Protein AF-A0A1I5NH49-F1 (afdb_monomer)

Radius of gyration: 16.95 Å; Cα contacts (8 Å, |Δi|>4): 303; chains: 1; bounding box: 41×35×53 Å

Structure (mmCIF, N/CA/C/O backbone):
data_AF-A0A1I5NH49-F1
#
_entry.id   AF-A0A1I5NH49-F1
#
loop_
_atom_site.group_PDB
_atom_site.id
_atom_site.type_symbol
_atom_site.label_atom_id
_atom_site.label_alt_id
_atom_site.label_comp_id
_atom_site.label_asym_id
_atom_site.label_entity_id
_atom_site.label_seq_id
_atom_site.pdbx_PDB_ins_code
_atom_site.Cartn_x
_atom_site.Cartn_y
_atom_site.Cartn_z
_atom_site.occupancy
_atom_site.B_iso_or_equiv
_atom_site.auth_seq_id
_atom_site.auth_comp_id
_atom_site.auth_asym_id
_atom_site.auth_atom_id
_atom_site.pdbx_PDB_model_num
ATOM 1 N N . MET A 1 1 ? -7.678 17.300 28.031 1.00 60.56 1 MET A N 1
ATOM 2 C CA . MET A 1 1 ? -6.818 16.154 28.402 1.00 60.56 1 MET A CA 1
ATOM 3 C C . MET A 1 1 ? -7.608 14.856 28.516 1.00 60.56 1 MET A C 1
ATOM 5 O O . MET A 1 1 ? -7.322 13.985 27.720 1.00 60.56 1 MET A O 1
ATOM 9 N N . PHE A 1 2 ? -8.635 14.732 29.371 1.00 59.28 2 PHE A N 1
ATOM 10 C CA . PHE A 1 2 ? -9.395 13.470 29.517 1.00 59.28 2 PHE A CA 1
ATOM 11 C C . PHE A 1 2 ? -10.069 12.943 28.234 1.00 59.28 2 PHE A C 1
ATOM 13 O O . PHE A 1 2 ? -9.922 11.768 27.935 1.00 59.28 2 PHE A O 1
ATOM 20 N N . ARG A 1 3 ? -10.727 13.799 27.431 1.00 62.12 3 ARG A N 1
ATOM 21 C CA . ARG A 1 3 ? -11.316 13.376 26.139 1.00 62.12 3 ARG A CA 1
ATOM 22 C C . ARG A 1 3 ? -10.277 12.899 25.119 1.00 62.12 3 ARG A C 1
ATOM 24 O O . ARG A 1 3 ? -10.510 11.937 24.414 1.00 62.12 3 ARG A O 1
ATOM 31 N N . ALA A 1 4 ? -9.119 13.556 25.060 1.00 62.38 4 ALA A N 1
ATOM 32 C CA . ALA A 1 4 ? -8.063 13.177 24.121 1.00 62.38 4 ALA A CA 1
ATOM 33 C C . ALA A 1 4 ? -7.441 11.818 24.480 1.00 62.38 4 ALA A C 1
ATOM 35 O O . ALA A 1 4 ? -7.071 11.061 23.590 1.00 62.38 4 ALA A O 1
ATOM 36 N N . GLN A 1 5 ? -7.352 11.506 25.778 1.00 64.75 5 GLN A N 1
ATOM 37 C CA . GLN A 1 5 ? -6.881 10.206 26.241 1.00 64.75 5 GLN A CA 1
ATOM 38 C C . GLN A 1 5 ? -7.894 9.097 25.922 1.00 64.75 5 GLN A C 1
ATOM 40 O O . GLN A 1 5 ? -7.492 8.079 25.372 1.00 64.75 5 GLN A O 1
ATOM 45 N N . SER A 1 6 ? -9.194 9.329 26.149 1.00 76.88 6 SER A N 1
ATOM 46 C CA . SER A 1 6 ? -10.228 8.350 25.787 1.00 76.88 6 SER A CA 1
ATOM 47 C C . SER A 1 6 ? -10.321 8.121 24.276 1.00 76.88 6 SER A C 1
ATOM 49 O O . SER A 1 6 ? -10.447 6.983 23.851 1.00 76.88 6 SER A O 1
ATOM 51 N N . THR A 1 7 ? -10.198 9.167 23.447 1.00 82.81 7 THR A N 1
ATOM 52 C CA . THR A 1 7 ? -10.179 9.013 21.980 1.00 82.81 7 THR A CA 1
ATOM 53 C C . THR A 1 7 ? -8.984 8.183 21.516 1.00 82.81 7 THR A C 1
ATOM 55 O O . THR A 1 7 ? -9.128 7.327 20.652 1.00 82.81 7 THR A O 1
ATOM 58 N N . PHE A 1 8 ? -7.795 8.418 22.079 1.00 84.62 8 PHE A N 1
ATOM 59 C CA . PHE A 1 8 ? -6.604 7.653 21.714 1.00 84.62 8 PHE A CA 1
ATOM 60 C C . PHE A 1 8 ? -6.716 6.178 22.117 1.00 84.62 8 PHE A C 1
ATOM 62 O O . PHE A 1 8 ? -6.373 5.308 21.324 1.00 84.62 8 PHE A O 1
ATOM 69 N N . GLU A 1 9 ? -7.210 5.904 23.326 1.00 88.56 9 GLU A N 1
ATOM 70 C CA . GLU A 1 9 ? -7.451 4.540 23.810 1.00 88.56 9 GLU A CA 1
ATOM 71 C C . GLU A 1 9 ? -8.482 3.814 22.932 1.00 88.56 9 GLU A C 1
ATOM 73 O O . GLU A 1 9 ? -8.263 2.665 22.558 1.00 88.56 9 GLU A O 1
ATOM 78 N N . GLU A 1 10 ? -9.549 4.504 22.521 1.00 92.81 10 GLU A N 1
ATOM 79 C CA . GLU A 1 10 ? -10.595 3.933 21.671 1.00 92.81 10 GLU A CA 1
ATOM 80 C C . GLU A 1 10 ? -10.099 3.635 20.248 1.00 92.81 10 GLU A C 1
ATOM 82 O O . GLU A 1 10 ? -10.272 2.525 19.750 1.00 92.81 10 GLU A O 1
ATOM 87 N N . LEU A 1 11 ? -9.410 4.588 19.607 1.00 93.50 11 LEU A N 1
ATOM 88 C CA . LEU A 1 11 ? -8.791 4.361 18.295 1.00 93.50 11 LEU A CA 1
ATOM 89 C C . LEU A 1 11 ? -7.719 3.266 18.355 1.00 93.50 11 LEU A C 1
ATOM 91 O O . LEU A 1 11 ? -7.559 2.515 17.394 1.00 93.50 11 LEU A O 1
ATOM 95 N N . GLY A 1 12 ? -6.996 3.167 19.474 1.00 94.19 12 GLY A N 1
ATOM 96 C CA . GLY A 1 12 ? -6.052 2.085 19.738 1.00 94.19 12 GLY A CA 1
ATOM 97 C C . GLY A 1 12 ? -6.743 0.726 19.779 1.00 94.19 12 GLY A C 1
ATOM 98 O O . GLY A 1 12 ? -6.324 -0.180 19.071 1.00 94.19 12 GLY A O 1
ATOM 99 N N . ALA A 1 13 ? -7.847 0.610 20.519 1.00 95.62 13 ALA A N 1
ATOM 100 C CA . ALA A 1 13 ? -8.618 -0.627 20.596 1.00 95.62 13 ALA A CA 1
ATOM 101 C C . ALA A 1 13 ? -9.184 -1.045 19.229 1.00 95.62 13 ALA A C 1
ATOM 103 O O . ALA A 1 13 ? -9.040 -2.199 18.841 1.00 95.62 13 ALA A O 1
ATOM 104 N N . VAL A 1 14 ? -9.748 -0.106 18.457 1.00 97.56 14 VAL A N 1
ATOM 105 C CA . VAL A 1 14 ? -10.209 -0.388 17.083 1.00 97.56 14 VAL A CA 1
ATOM 106 C C . VAL A 1 14 ? -9.058 -0.866 16.198 1.00 97.56 14 VAL A C 1
ATOM 108 O O . VAL A 1 14 ? -9.225 -1.782 15.396 1.00 97.56 14 VAL A O 1
ATOM 111 N N . ARG A 1 15 ? -7.877 -0.256 16.336 1.00 97.00 15 ARG A N 1
ATOM 112 C CA . ARG A 1 15 ? -6.692 -0.655 15.576 1.00 97.00 15 ARG A CA 1
ATOM 113 C C . ARG A 1 15 ? -6.224 -2.058 15.945 1.00 97.00 15 ARG A C 1
ATOM 115 O O . ARG A 1 15 ? -5.850 -2.808 15.050 1.00 97.00 15 ARG A O 1
ATOM 122 N N . ASP A 1 16 ? -6.223 -2.399 17.226 1.00 97.62 16 ASP A N 1
ATOM 123 C CA . ASP A 1 16 ? -5.812 -3.721 17.695 1.00 97.62 16 ASP A CA 1
ATOM 124 C C . ASP A 1 16 ? -6.795 -4.803 17.214 1.00 97.62 16 ASP A C 1
ATOM 126 O O . ASP A 1 16 ? -6.358 -5.845 16.728 1.00 97.62 16 ASP A O 1
ATOM 130 N N . ASP A 1 17 ? -8.103 -4.521 17.239 1.00 98.00 17 ASP A N 1
ATOM 131 C CA . ASP A 1 17 ? -9.143 -5.402 16.686 1.00 98.00 17 ASP A CA 1
ATOM 132 C C . ASP A 1 17 ? -8.971 -5.602 15.162 1.00 98.00 17 ASP A C 1
ATOM 134 O O . ASP A 1 17 ? -9.059 -6.725 14.653 1.00 98.00 17 ASP A O 1
ATOM 138 N N . LEU A 1 18 ? -8.675 -4.522 14.425 1.00 98.44 18 LEU A N 1
ATOM 139 C CA . LEU A 1 18 ? -8.396 -4.569 12.986 1.00 98.44 18 LEU A CA 1
ATOM 140 C C . LEU A 1 18 ? -7.145 -5.402 12.681 1.00 98.44 18 LEU A C 1
ATOM 142 O O . LEU A 1 18 ? -7.167 -6.241 11.784 1.00 98.44 18 LEU A O 1
ATOM 146 N N . LEU A 1 19 ? -6.057 -5.200 13.427 1.00 98.38 19 LEU A N 1
ATOM 147 C CA . LEU A 1 19 ? -4.832 -5.979 13.251 1.00 98.38 19 LEU A CA 1
ATOM 148 C C . LEU A 1 19 ? -5.053 -7.457 13.559 1.00 98.38 19 LEU A C 1
ATOM 150 O O . LEU A 1 19 ? -4.618 -8.291 12.775 1.00 98.38 19 LEU A O 1
ATOM 154 N N . ALA A 1 20 ? -5.777 -7.785 14.631 1.00 98.31 20 ALA A N 1
ATOM 155 C CA . ALA A 1 20 ? -6.116 -9.169 14.950 1.00 98.31 20 ALA A CA 1
ATOM 156 C C . ALA A 1 20 ? -6.936 -9.827 13.826 1.00 98.31 20 ALA A C 1
ATOM 158 O O . ALA A 1 20 ? -6.688 -10.979 13.468 1.00 98.31 20 ALA A O 1
ATOM 159 N N . THR A 1 21 ? -7.875 -9.081 13.233 1.00 98.06 21 THR A N 1
ATOM 160 C CA . THR A 1 21 ? -8.653 -9.534 12.071 1.00 98.06 21 THR A CA 1
ATOM 161 C C . THR A 1 21 ? -7.740 -9.813 10.879 1.00 98.06 21 THR A C 1
ATOM 163 O O . THR A 1 21 ? -7.790 -10.914 10.331 1.00 98.06 21 THR A O 1
ATOM 166 N N . ILE A 1 22 ? -6.863 -8.863 10.529 1.00 98.44 22 ILE A N 1
ATOM 167 C CA . ILE A 1 22 ? -5.891 -9.012 9.436 1.00 98.44 22 ILE A CA 1
ATOM 168 C C . ILE A 1 22 ? -4.999 -10.229 9.683 1.00 98.44 22 ILE A C 1
ATOM 170 O O . ILE A 1 22 ? -4.977 -11.133 8.857 1.00 98.44 22 ILE A O 1
ATOM 174 N N . GLU A 1 23 ? -4.328 -10.305 10.831 1.00 97.62 23 GLU A N 1
ATOM 175 C CA . GLU A 1 23 ? -3.402 -11.390 11.177 1.00 97.62 23 GLU A CA 1
ATOM 176 C C . GLU A 1 23 ? -4.067 -12.771 11.108 1.00 97.62 23 GLU A C 1
ATOM 178 O O . GLU A 1 23 ? -3.458 -13.724 10.623 1.00 97.62 23 GLU A O 1
ATOM 183 N N . SER A 1 24 ? -5.324 -12.884 11.550 1.00 97.56 24 SER A N 1
ATOM 184 C CA . SER A 1 24 ? -6.079 -14.142 11.499 1.00 97.56 24 SER A CA 1
ATOM 185 C C . SER A 1 24 ? -6.545 -14.535 10.094 1.00 97.56 24 SER A C 1
ATOM 187 O O . SER A 1 24 ? -6.789 -15.716 9.844 1.00 97.56 24 SER A O 1
ATOM 189 N N . GLY A 1 25 ? -6.683 -13.553 9.200 1.00 97.75 25 GLY A N 1
ATOM 190 C CA . GLY A 1 25 ? -7.148 -13.737 7.830 1.00 97.75 25 GLY A CA 1
ATOM 191 C C . GLY A 1 25 ? -6.028 -13.908 6.808 1.00 97.75 25 GLY A C 1
ATOM 192 O O . GLY A 1 25 ? -6.325 -14.279 5.679 1.00 97.75 25 GLY A O 1
ATOM 193 N N . LEU A 1 26 ? -4.762 -13.654 7.165 1.00 98.19 26 LEU A N 1
ATOM 194 C CA . LEU A 1 26 ? -3.649 -13.755 6.217 1.00 98.19 26 LEU A CA 1
ATOM 195 C C . LEU A 1 26 ? -3.531 -15.169 5.625 1.00 98.19 26 LEU A C 1
ATOM 197 O O . LEU A 1 26 ? -3.610 -16.155 6.367 1.00 98.19 26 LEU A O 1
ATOM 201 N N . PRO A 1 27 ? -3.251 -15.290 4.314 1.00 97.75 27 PRO A N 1
ATOM 202 C CA . PRO A 1 27 ? -2.915 -16.577 3.729 1.00 97.75 27 PRO A CA 1
ATOM 203 C C . PRO A 1 27 ? -1.567 -17.091 4.263 1.00 97.75 27 PRO A C 1
ATOM 205 O O . PRO A 1 27 ? -0.810 -16.381 4.952 1.00 97.75 27 PRO A O 1
ATOM 208 N N . ALA A 1 28 ? -1.269 -18.357 3.955 1.00 97.00 28 ALA A N 1
ATOM 209 C CA . ALA A 1 28 ? 0.006 -18.967 4.316 1.00 97.00 28 ALA A CA 1
ATOM 210 C C . ALA A 1 28 ? 1.170 -18.170 3.707 1.00 97.00 28 ALA A C 1
ATOM 212 O O . ALA A 1 28 ? 1.024 -17.598 2.635 1.00 97.00 28 ALA A O 1
ATOM 213 N N . GLU A 1 29 ? 2.331 -18.140 4.370 1.00 94.00 29 GLU A N 1
ATOM 214 C CA . GLU A 1 29 ? 3.466 -17.294 3.950 1.00 94.00 29 GLU A CA 1
ATOM 215 C C . GLU A 1 29 ? 3.846 -17.483 2.474 1.00 94.00 29 GLU A C 1
ATOM 217 O O . GLU A 1 29 ? 4.002 -16.501 1.768 1.00 94.00 29 GLU A O 1
ATOM 222 N N . GLY A 1 30 ? 3.893 -18.724 1.977 1.00 94.25 30 GLY A N 1
ATOM 223 C CA . GLY A 1 30 ? 4.225 -19.010 0.573 1.00 94.25 30 GLY A CA 1
ATOM 224 C C . GLY A 1 30 ? 3.121 -18.713 -0.452 1.00 94.25 30 GLY A C 1
ATOM 225 O O . GLY A 1 30 ? 3.326 -18.975 -1.631 1.00 94.25 30 GLY A O 1
ATOM 226 N N . GLU A 1 31 ? 1.955 -18.236 -0.016 1.00 95.81 31 GLU A N 1
ATOM 227 C CA . GLU A 1 31 ? 0.836 -17.813 -0.874 1.00 95.81 31 GLU A CA 1
ATOM 228 C C . GLU A 1 31 ? 0.673 -16.284 -0.884 1.00 95.81 31 GLU A C 1
ATOM 230 O O . GLU A 1 31 ? -0.269 -15.762 -1.481 1.00 95.81 31 GLU A O 1
ATOM 235 N N . ARG A 1 32 ? 1.550 -15.554 -0.186 1.00 97.56 32 ARG A N 1
ATOM 236 C CA . ARG A 1 32 ? 1.489 -14.094 -0.113 1.00 97.56 32 ARG A CA 1
ATOM 237 C C . ARG A 1 32 ? 2.144 -13.474 -1.347 1.00 97.56 32 ARG A C 1
ATOM 239 O O . ARG A 1 32 ? 3.132 -14.015 -1.833 1.00 97.56 32 ARG A O 1
ATOM 246 N N . PRO A 1 33 ? 1.610 -12.351 -1.854 1.00 98.19 33 PRO A N 1
ATOM 247 C CA . PRO A 1 33 ? 2.183 -11.691 -3.011 1.00 98.19 33 PRO A CA 1
ATOM 248 C C . PRO A 1 33 ? 3.499 -11.005 -2.647 1.00 98.19 33 PRO A C 1
ATOM 250 O O . PRO A 1 33 ? 3.677 -10.505 -1.530 1.00 98.19 33 PRO A O 1
ATOM 253 N N . THR A 1 34 ? 4.368 -10.895 -3.639 1.00 98.06 34 THR A N 1
ATOM 254 C CA . THR A 1 34 ? 5.470 -9.939 -3.650 1.00 98.06 34 THR A CA 1
ATOM 255 C C . THR A 1 34 ? 4.941 -8.533 -3.940 1.00 98.06 34 THR A C 1
ATOM 257 O O . THR A 1 34 ? 4.093 -8.314 -4.808 1.00 98.06 34 THR A O 1
ATOM 260 N N . VAL A 1 35 ? 5.413 -7.549 -3.180 1.00 98.31 35 VAL A N 1
ATOM 261 C CA . VAL A 1 35 ? 4.913 -6.173 -3.230 1.00 98.31 35 VAL A CA 1
ATOM 262 C C . VAL A 1 35 ? 6.055 -5.208 -3.484 1.00 98.31 35 VAL A C 1
ATOM 264 O O . VAL A 1 35 ? 6.971 -5.075 -2.671 1.00 98.31 35 VAL A O 1
ATOM 267 N N . ALA A 1 36 ? 5.942 -4.455 -4.574 1.00 98.00 36 ALA A N 1
ATOM 268 C CA . ALA A 1 36 ? 6.777 -3.298 -4.842 1.00 98.00 36 ALA A CA 1
ATOM 269 C C . ALA A 1 36 ? 6.079 -2.022 -4.352 1.00 98.00 36 ALA A C 1
ATOM 271 O O . ALA A 1 36 ? 5.081 -1.576 -4.919 1.00 98.00 36 ALA A O 1
ATOM 272 N N . SER A 1 37 ? 6.616 -1.393 -3.302 1.00 97.00 37 SER A N 1
ATOM 273 C CA . SER A 1 37 ? 6.210 -0.039 -2.911 1.00 97.00 37 SER A CA 1
ATOM 274 C C . SER A 1 37 ? 7.124 0.984 -3.572 1.00 97.00 37 SER A C 1
ATOM 276 O O . SER A 1 37 ? 8.314 1.043 -3.265 1.00 97.00 37 SER A O 1
ATOM 278 N N . VAL A 1 38 ? 6.579 1.794 -4.480 1.00 97.31 38 VAL A N 1
ATOM 279 C CA . VAL A 1 38 ? 7.377 2.675 -5.349 1.00 97.31 38 VAL A CA 1
ATOM 280 C C . VAL A 1 38 ? 6.760 4.063 -5.476 1.00 97.31 38 VAL A C 1
ATOM 282 O O . VAL A 1 38 ? 5.559 4.249 -5.294 1.00 97.31 38 VAL A O 1
ATOM 285 N N . ILE A 1 39 ? 7.579 5.050 -5.813 1.00 96.88 39 ILE A N 1
ATOM 286 C CA . ILE A 1 39 ? 7.123 6.258 -6.504 1.00 96.88 39 ILE A CA 1
ATOM 287 C C . ILE A 1 39 ? 7.565 6.114 -7.956 1.00 96.88 39 ILE A C 1
ATOM 289 O O . ILE A 1 39 ? 8.740 5.865 -8.205 1.00 96.88 39 ILE A O 1
ATOM 293 N N . PHE A 1 40 ? 6.653 6.280 -8.904 1.00 97.19 40 PHE A N 1
ATOM 294 C CA . PHE A 1 40 ? 6.960 6.298 -10.326 1.00 97.19 40 PHE A CA 1
ATOM 295 C C . PHE A 1 40 ? 6.949 7.734 -10.844 1.00 97.19 40 PHE A C 1
ATOM 297 O O . PHE A 1 40 ? 5.984 8.474 -10.656 1.00 97.19 40 PHE A O 1
ATOM 304 N N . MET A 1 41 ? 8.028 8.142 -11.506 1.00 94.25 41 MET A N 1
ATOM 305 C CA . MET A 1 41 ? 8.110 9.442 -12.166 1.00 94.25 41 MET A CA 1
ATOM 306 C C . MET A 1 41 ? 8.969 9.330 -13.419 1.00 94.25 41 MET A C 1
ATOM 308 O O . MET A 1 41 ? 10.114 8.895 -13.346 1.00 94.25 41 MET A O 1
ATOM 312 N N . GLN A 1 42 ? 8.443 9.801 -14.554 1.00 92.31 42 GLN A N 1
ATOM 313 C CA . GLN A 1 42 ? 9.193 9.938 -15.812 1.00 92.31 42 GLN A CA 1
ATOM 314 C C . GLN A 1 42 ? 9.897 8.640 -16.270 1.00 92.31 42 GLN A C 1
ATOM 316 O O . GLN A 1 42 ? 11.031 8.692 -16.737 1.00 92.31 42 GLN A O 1
ATOM 321 N N . GLY A 1 43 ? 9.238 7.481 -16.136 1.00 95.06 43 GLY A N 1
ATOM 322 C CA . GLY A 1 43 ? 9.803 6.187 -16.551 1.00 95.06 43 GLY A CA 1
ATOM 323 C C . GLY A 1 43 ? 10.768 5.559 -15.542 1.00 95.06 43 GLY A C 1
ATOM 324 O O . GLY A 1 43 ? 11.407 4.562 -15.852 1.00 95.06 43 GLY A O 1
ATOM 325 N N . THR A 1 44 ? 10.902 6.135 -14.346 1.00 97.69 44 THR A N 1
ATOM 326 C CA . THR A 1 44 ? 11.758 5.604 -13.281 1.00 97.69 44 THR A CA 1
ATOM 327 C C . THR A 1 44 ? 10.936 5.244 -12.051 1.00 97.69 44 THR A C 1
ATOM 329 O O . THR A 1 44 ? 10.097 6.028 -11.597 1.00 97.69 44 THR A O 1
ATOM 332 N N . PHE A 1 45 ? 11.225 4.077 -11.480 1.00 98.19 45 PHE A N 1
ATOM 333 C CA . PHE A 1 45 ? 10.660 3.587 -10.230 1.00 98.19 45 PHE A CA 1
ATOM 334 C C . PHE A 1 45 ? 11.636 3.827 -9.078 1.00 98.19 45 P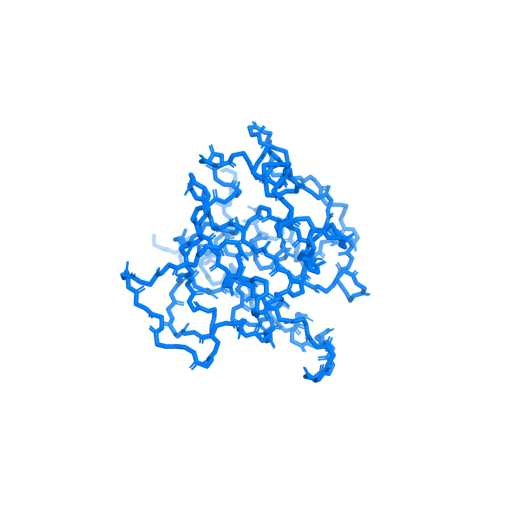HE A C 1
ATOM 336 O O . PHE A 1 45 ? 12.777 3.368 -9.093 1.00 98.19 45 PHE A O 1
ATOM 343 N N . TYR A 1 46 ? 11.177 4.533 -8.052 1.00 97.06 46 TYR A N 1
ATOM 344 C CA . TYR A 1 46 ? 11.919 4.801 -6.825 1.00 97.06 46 TYR A CA 1
ATOM 345 C C . TYR A 1 46 ? 11.353 3.929 -5.701 1.00 97.06 46 TYR A C 1
ATOM 347 O O . TYR A 1 46 ? 10.278 4.243 -5.173 1.00 97.06 46 TYR A O 1
ATOM 355 N N . PRO A 1 47 ? 12.021 2.822 -5.352 1.00 96.25 47 PRO A N 1
ATOM 356 C CA . PRO A 1 47 ? 11.504 1.848 -4.408 1.00 96.25 47 PRO A CA 1
ATOM 357 C C . PRO A 1 47 ? 11.621 2.312 -2.962 1.00 96.25 47 PRO A C 1
ATOM 359 O O . PRO A 1 47 ? 12.435 3.161 -2.588 1.00 96.25 47 PRO A O 1
ATOM 362 N N . ALA A 1 48 ? 10.828 1.677 -2.114 1.00 92.88 48 ALA A N 1
ATOM 363 C CA . ALA A 1 48 ? 11.000 1.708 -0.681 1.00 92.88 48 ALA A CA 1
ATOM 364 C C . ALA A 1 48 ? 10.747 0.331 -0.089 1.00 92.88 48 ALA A C 1
ATOM 366 O O . ALA A 1 48 ? 9.786 -0.343 -0.453 1.00 92.88 48 ALA A O 1
ATOM 367 N N . ARG A 1 49 ? 11.576 -0.029 0.891 1.00 93.00 49 ARG A N 1
ATOM 368 C CA . ARG A 1 49 ? 11.383 -1.246 1.677 1.00 93.00 49 ARG A CA 1
ATOM 369 C C . ARG A 1 49 ? 10.028 -1.227 2.370 1.00 93.00 49 ARG A C 1
ATOM 371 O O . ARG A 1 49 ? 9.659 -0.192 2.933 1.00 93.00 49 ARG A O 1
ATOM 378 N N . THR A 1 50 ? 9.337 -2.358 2.402 1.00 91.25 50 THR A N 1
ATOM 379 C CA . THR A 1 50 ? 8.009 -2.525 3.020 1.00 91.25 50 THR A CA 1
ATOM 380 C C . THR A 1 50 ? 8.079 -3.180 4.402 1.00 91.25 50 THR A C 1
ATOM 382 O O . THR A 1 50 ? 7.224 -2.929 5.255 1.00 91.25 50 THR A O 1
ATOM 385 N N . ASP A 1 51 ? 9.139 -3.941 4.668 1.00 85.94 51 ASP A N 1
ATOM 386 C CA . ASP A 1 51 ? 9.357 -4.724 5.893 1.00 85.94 51 ASP A CA 1
ATOM 387 C C . ASP A 1 51 ? 10.045 -3.940 7.028 1.00 85.94 51 ASP A C 1
ATOM 389 O O . ASP A 1 51 ? 10.006 -4.333 8.200 1.00 85.94 51 ASP A O 1
ATOM 393 N N . THR A 1 52 ? 10.652 -2.795 6.709 1.00 86.19 52 THR A N 1
ATOM 394 C CA . THR A 1 52 ? 11.430 -2.017 7.680 1.00 86.19 52 THR A CA 1
ATOM 395 C C . THR A 1 52 ? 10.576 -1.421 8.805 1.00 86.19 52 THR A C 1
ATOM 397 O O . THR A 1 52 ? 9.412 -1.022 8.650 1.00 86.19 52 THR A O 1
ATOM 400 N N . ALA A 1 53 ? 11.177 -1.343 9.995 1.00 85.00 53 ALA A N 1
ATOM 401 C CA . ALA A 1 53 ? 10.564 -0.690 11.142 1.00 85.00 53 ALA A CA 1
ATOM 402 C C . ALA A 1 53 ? 10.425 0.820 10.892 1.00 85.00 53 ALA A C 1
ATOM 404 O O . ALA A 1 53 ? 11.359 1.487 10.459 1.00 85.00 53 ALA A O 1
ATOM 405 N N . GLY A 1 54 ? 9.258 1.373 11.214 1.00 84.75 54 GLY A N 1
ATOM 406 C CA . GLY A 1 54 ? 8.960 2.783 10.985 1.00 84.75 54 GLY A CA 1
ATOM 407 C C . GLY A 1 54 ? 7.472 3.030 10.780 1.00 84.75 54 GLY A C 1
ATOM 408 O O . GLY A 1 54 ? 6.683 2.090 10.644 1.00 84.75 54 GLY A O 1
ATOM 409 N N . PHE A 1 55 ? 7.095 4.308 10.781 1.00 87.75 55 PHE A N 1
ATOM 410 C CA . PHE A 1 55 ? 5.714 4.731 10.537 1.00 87.75 55 PHE A CA 1
ATOM 411 C C . PHE A 1 55 ? 5.344 4.651 9.048 1.00 87.75 55 PHE A C 1
ATOM 413 O O . PHE A 1 55 ? 4.188 4.397 8.726 1.00 87.75 55 PHE A O 1
ATOM 420 N N . SER A 1 56 ? 6.327 4.795 8.149 1.00 88.62 56 SER A N 1
ATOM 421 C CA . SER A 1 56 ? 6.125 4.835 6.695 1.00 88.62 56 SER A CA 1
ATOM 422 C C . SER A 1 56 ? 5.482 3.579 6.120 1.00 88.62 56 SER A C 1
ATOM 424 O O . SER A 1 56 ? 4.809 3.657 5.097 1.00 88.62 56 SER A O 1
ATOM 426 N N . ASN A 1 57 ? 5.672 2.446 6.799 1.00 93.06 57 ASN A N 1
ATOM 427 C CA . ASN A 1 57 ? 5.218 1.126 6.372 1.00 93.06 57 ASN A CA 1
ATOM 428 C C . ASN A 1 57 ? 4.190 0.529 7.341 1.00 93.06 57 ASN A C 1
ATOM 430 O O . ASN A 1 57 ? 3.895 -0.659 7.281 1.00 93.06 57 ASN A O 1
ATOM 434 N N . ALA A 1 58 ? 3.629 1.334 8.252 1.00 94.31 58 ALA A N 1
ATOM 435 C CA . ALA A 1 58 ? 2.711 0.856 9.289 1.00 94.31 58 ALA A CA 1
ATOM 436 C C . ALA A 1 58 ? 1.397 0.255 8.750 1.00 94.31 58 ALA A C 1
ATOM 438 O O . ALA A 1 58 ? 0.671 -0.378 9.511 1.00 94.31 58 ALA A O 1
ATOM 439 N N . HIS A 1 59 ? 1.101 0.465 7.468 1.00 95.19 59 HIS A N 1
ATOM 440 C CA . HIS A 1 59 ? -0.060 -0.054 6.747 1.00 95.19 59 HIS A CA 1
ATOM 441 C C . HIS A 1 59 ? 0.235 -1.314 5.919 1.00 95.19 59 HIS A C 1
ATOM 443 O O . HIS A 1 59 ? -0.700 -2.039 5.626 1.00 95.19 59 HIS A O 1
ATOM 449 N N . ILE A 1 60 ? 1.500 -1.575 5.551 1.00 95.56 60 ILE A N 1
ATOM 450 C CA . ILE A 1 60 ? 1.902 -2.755 4.758 1.00 95.56 60 ILE A CA 1
ATOM 451 C C . ILE A 1 60 ? 2.543 -3.813 5.655 1.00 95.56 60 ILE A C 1
ATOM 453 O O . ILE A 1 60 ? 2.223 -4.988 5.546 1.00 95.56 60 ILE A O 1
ATOM 457 N N . ARG A 1 61 ? 3.414 -3.418 6.592 1.00 94.94 61 ARG A N 1
ATOM 458 C CA . ARG A 1 61 ? 4.186 -4.365 7.410 1.00 94.94 61 ARG A CA 1
ATOM 459 C C . ARG A 1 61 ? 3.323 -5.414 8.135 1.00 94.94 61 ARG A C 1
ATOM 461 O O . ARG A 1 61 ? 3.718 -6.576 8.128 1.00 94.94 61 ARG A O 1
ATOM 468 N N . PRO A 1 62 ? 2.173 -5.072 8.754 1.00 95.94 62 PRO A N 1
ATOM 469 C CA . PRO A 1 62 ? 1.359 -6.074 9.449 1.00 95.94 62 PRO A CA 1
ATOM 470 C C . PRO A 1 62 ? 0.712 -7.114 8.525 1.00 95.94 62 PRO A C 1
ATOM 472 O O . PRO A 1 62 ? 0.236 -8.135 9.002 1.00 95.94 62 PRO A O 1
ATOM 475 N N . LEU A 1 63 ? 0.690 -6.863 7.215 1.00 97.19 63 LEU A N 1
ATOM 476 C CA . LEU A 1 63 ? 0.045 -7.721 6.226 1.00 97.19 63 LEU A CA 1
ATOM 477 C C . LEU A 1 63 ? 0.975 -8.846 5.759 1.00 97.19 63 LEU A C 1
ATOM 479 O O . LEU A 1 63 ? 0.541 -9.745 5.046 1.00 97.19 63 LEU A O 1
ATOM 483 N N . GLY A 1 64 ? 2.252 -8.802 6.154 1.00 95.75 64 GLY A N 1
ATOM 484 C CA . GLY A 1 64 ? 3.203 -9.896 5.976 1.00 95.75 64 GLY A CA 1
ATOM 485 C C . GLY A 1 64 ? 3.477 -10.293 4.527 1.00 95.75 64 GLY A C 1
ATOM 486 O O . GLY A 1 64 ? 3.903 -11.425 4.321 1.00 95.75 64 GLY A O 1
ATOM 487 N N . ALA A 1 65 ? 3.187 -9.409 3.569 1.00 96.44 65 ALA A N 1
ATOM 488 C CA . ALA A 1 65 ? 3.514 -9.599 2.162 1.00 96.44 65 ALA A CA 1
ATOM 489 C C . ALA A 1 65 ? 5.027 -9.498 1.939 1.00 96.44 65 ALA A C 1
ATOM 491 O O . ALA A 1 65 ? 5.714 -8.779 2.675 1.00 96.44 65 ALA A O 1
ATOM 492 N N . ASP A 1 66 ? 5.527 -10.205 0.931 1.00 96.44 66 ASP A N 1
ATOM 493 C CA . ASP A 1 66 ? 6.954 -10.252 0.646 1.00 96.44 66 ASP A CA 1
ATOM 494 C C . ASP A 1 66 ? 7.411 -8.943 -0.008 1.00 96.44 66 ASP A C 1
ATOM 496 O O . ASP A 1 66 ? 6.768 -8.412 -0.911 1.00 96.44 66 ASP A O 1
ATOM 500 N N . ASP A 1 67 ? 8.525 -8.385 0.462 1.00 96.19 67 ASP A N 1
ATOM 501 C CA . ASP A 1 67 ? 9.119 -7.191 -0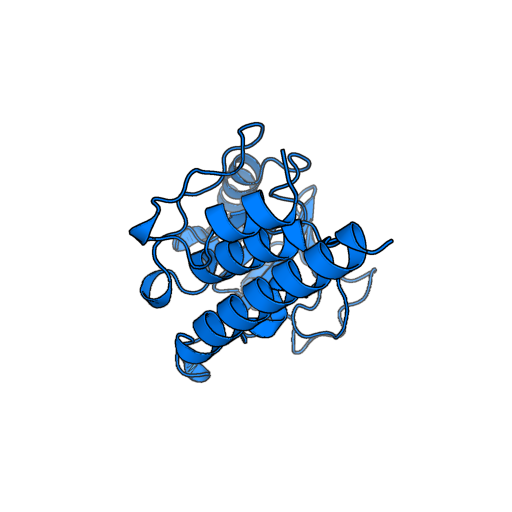.142 1.00 96.19 67 ASP A CA 1
ATOM 502 C C . ASP A 1 67 ? 9.806 -7.585 -1.455 1.00 96.19 67 ASP A C 1
ATOM 504 O O . ASP A 1 67 ? 10.778 -8.345 -1.442 1.00 96.19 67 ASP A O 1
ATOM 508 N N . ALA A 1 68 ? 9.331 -7.050 -2.583 1.00 96.69 68 ALA A N 1
ATOM 509 C CA . ALA A 1 68 ? 9.911 -7.328 -3.897 1.00 96.69 68 ALA A CA 1
ATOM 510 C C . ALA A 1 68 ? 11.401 -6.934 -3.980 1.00 96.69 68 ALA A C 1
ATOM 512 O O . ALA A 1 68 ? 12.162 -7.517 -4.746 1.00 96.69 68 ALA A O 1
ATOM 513 N N . PHE A 1 69 ? 11.849 -5.998 -3.136 1.00 95.00 69 PHE A N 1
ATOM 514 C CA . PHE A 1 69 ? 13.229 -5.515 -3.081 1.00 95.00 69 PHE A CA 1
ATOM 515 C C . PHE A 1 69 ? 14.011 -6.077 -1.882 1.00 95.00 69 PHE A C 1
ATOM 517 O O . PHE A 1 69 ? 15.031 -5.511 -1.475 1.00 95.00 69 PHE A O 1
ATOM 524 N N . ALA A 1 70 ? 13.553 -7.180 -1.272 1.00 88.31 70 ALA A N 1
ATOM 525 C CA . ALA A 1 70 ? 14.162 -7.746 -0.065 1.00 88.31 70 ALA A CA 1
ATOM 526 C C . ALA A 1 70 ? 15.662 -8.066 -0.219 1.00 88.31 70 ALA A C 1
ATOM 528 O O . ALA A 1 70 ? 16.425 -7.896 0.739 1.00 88.31 70 ALA A O 1
ATOM 529 N N . GLY A 1 71 ? 16.067 -8.518 -1.411 1.00 80.12 71 GLY A N 1
ATOM 530 C CA . GLY A 1 71 ? 17.441 -8.899 -1.752 1.00 80.12 71 GLY A CA 1
ATOM 531 C C . GLY A 1 71 ? 18.384 -7.733 -2.058 1.00 80.12 71 GLY A C 1
ATOM 532 O O . GLY A 1 71 ? 19.597 -7.945 -2.092 1.00 80.12 71 GLY A O 1
ATOM 533 N N . ASP A 1 72 ? 17.848 -6.522 -2.218 1.00 82.12 72 ASP A N 1
ATOM 534 C CA . ASP A 1 72 ? 18.597 -5.345 -2.647 1.00 82.12 72 ASP A CA 1
ATOM 535 C C . ASP A 1 72 ? 18.854 -4.369 -1.490 1.00 82.12 72 ASP A C 1
ATOM 537 O O . ASP A 1 72 ? 18.043 -4.209 -0.569 1.00 82.12 72 ASP A O 1
ATOM 541 N N . ASP A 1 73 ? 19.994 -3.673 -1.550 1.00 85.31 73 ASP A N 1
ATOM 542 C CA . ASP A 1 73 ? 20.315 -2.573 -0.635 1.00 85.31 73 ASP A CA 1
ATOM 543 C C . ASP A 1 73 ? 19.605 -1.294 -1.104 1.00 85.31 73 ASP A C 1
ATOM 545 O O . ASP A 1 73 ? 20.156 -0.456 -1.824 1.00 85.31 73 ASP A O 1
ATOM 549 N N . VAL A 1 74 ? 18.319 -1.190 -0.761 1.00 87.25 74 VAL A N 1
ATOM 550 C CA . VAL A 1 74 ? 17.473 -0.053 -1.138 1.00 87.25 74 VAL A CA 1
ATOM 551 C C . VAL A 1 74 ? 17.831 1.173 -0.300 1.00 87.25 74 VAL A C 1
ATOM 553 O O . VAL A 1 74 ? 17.570 1.241 0.904 1.00 87.25 74 VAL A O 1
ATOM 556 N N . THR A 1 75 ? 18.371 2.185 -0.970 1.00 87.50 75 THR A N 1
ATOM 557 C CA . THR A 1 75 ? 18.707 3.498 -0.414 1.00 87.50 75 THR A CA 1
ATOM 558 C C . THR A 1 75 ? 17.926 4.601 -1.134 1.00 87.50 75 THR A C 1
ATOM 560 O O . THR A 1 75 ? 17.163 4.343 -2.060 1.00 87.50 75 THR A O 1
ATOM 563 N N . PHE A 1 76 ? 18.122 5.862 -0.737 1.00 81.69 76 PHE A N 1
ATOM 564 C CA . PHE A 1 76 ? 17.490 7.004 -1.411 1.00 81.69 76 PHE A CA 1
ATOM 565 C C . PHE A 1 76 ? 18.019 7.254 -2.836 1.00 81.69 76 PHE A C 1
ATOM 567 O O . PHE A 1 76 ? 17.415 8.030 -3.572 1.00 81.69 76 PHE A O 1
ATOM 574 N N . GLU A 1 77 ? 19.148 6.642 -3.207 1.00 87.81 77 GLU A N 1
ATOM 575 C CA . GLU A 1 77 ? 19.752 6.739 -4.545 1.00 87.81 77 GLU A CA 1
ATOM 576 C C . GLU A 1 77 ? 19.339 5.573 -5.449 1.00 87.81 77 GLU A C 1
ATOM 578 O O . GLU A 1 77 ? 19.663 5.567 -6.634 1.00 87.81 77 GLU A O 1
ATOM 583 N N . THR A 1 78 ? 18.637 4.581 -4.897 1.00 94.62 78 THR A N 1
ATOM 584 C CA . THR A 1 78 ? 18.196 3.405 -5.636 1.00 94.62 78 THR A CA 1
ATOM 585 C C . THR A 1 78 ? 17.024 3.766 -6.544 1.00 94.62 78 THR A C 1
ATOM 587 O O . THR A 1 78 ? 16.060 4.408 -6.123 1.00 94.62 78 THR A O 1
ATOM 590 N N . SER A 1 79 ? 17.099 3.317 -7.791 1.00 96.38 79 SER A N 1
ATOM 591 C CA . SER A 1 79 ? 16.033 3.443 -8.776 1.00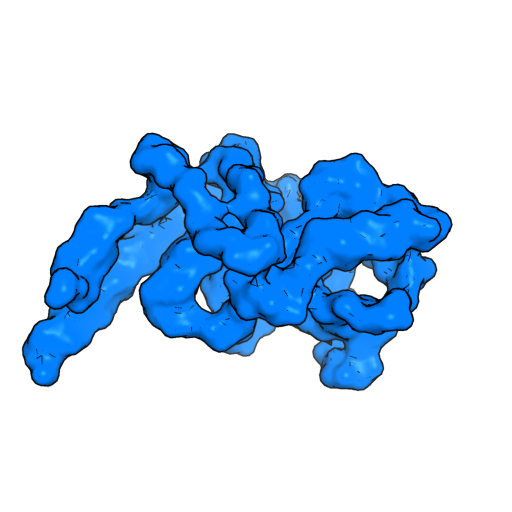 96.38 79 SER A CA 1
ATOM 592 C C . SER A 1 79 ? 16.073 2.281 -9.759 1.00 96.38 79 SER A C 1
ATOM 594 O O . SER A 1 79 ? 17.150 1.746 -10.014 1.00 96.38 79 SER A O 1
ATOM 596 N N . TYR A 1 80 ? 14.919 1.955 -10.327 1.00 97.62 80 TYR A N 1
ATOM 597 C CA . TYR A 1 80 ? 14.741 0.912 -11.330 1.00 97.62 80 TYR A CA 1
ATOM 598 C C . TYR A 1 80 ? 14.147 1.547 -12.592 1.00 97.62 80 TYR A C 1
ATOM 600 O O . TYR A 1 80 ? 13.279 2.421 -12.496 1.00 97.62 80 TYR A O 1
ATOM 608 N N . ASP A 1 81 ? 14.626 1.144 -13.763 1.00 97.69 81 ASP A N 1
ATOM 609 C CA . ASP A 1 81 ? 13.896 1.309 -15.023 1.00 97.69 81 ASP A CA 1
ATOM 610 C C . ASP A 1 81 ? 12.884 0.161 -15.216 1.00 97.69 81 ASP A C 1
ATOM 612 O O . ASP A 1 81 ? 12.643 -0.631 -14.297 1.00 97.69 81 ASP A O 1
ATOM 616 N N . TYR A 1 82 ? 12.226 0.111 -16.376 1.00 98.12 82 TYR A N 1
ATOM 617 C CA . TYR A 1 82 ? 11.228 -0.918 -16.665 1.00 98.12 82 TYR A CA 1
ATOM 618 C C . TYR A 1 82 ? 11.845 -2.312 -16.732 1.00 98.12 82 TYR A C 1
ATOM 620 O O . TYR A 1 82 ? 11.309 -3.240 -16.132 1.00 98.12 82 TYR A O 1
ATOM 628 N N . GLU A 1 83 ? 12.978 -2.463 -17.414 1.00 97.62 83 GLU A N 1
ATOM 629 C CA . GLU A 1 83 ? 13.662 -3.742 -17.565 1.00 97.62 83 GLU A CA 1
ATOM 630 C C . GLU A 1 83 ? 14.141 -4.287 -16.216 1.00 97.62 83 GLU A C 1
ATOM 632 O O . GLU A 1 83 ? 13.940 -5.462 -15.918 1.00 97.62 83 GLU A O 1
ATOM 637 N N . GLN A 1 84 ? 14.709 -3.432 -15.364 1.00 97.00 84 GLN A N 1
ATOM 638 C CA . GLN A 1 84 ? 15.119 -3.811 -14.014 1.00 97.00 84 GLN A CA 1
ATOM 639 C C . GLN A 1 84 ? 13.924 -4.184 -13.133 1.00 97.00 84 GLN A C 1
ATOM 641 O O . GLN A 1 84 ? 14.022 -5.119 -12.340 1.00 97.00 84 GLN A O 1
ATOM 646 N N . LEU A 1 85 ? 12.796 -3.471 -13.239 1.00 97.69 85 LEU A N 1
ATOM 647 C CA . LEU A 1 85 ? 11.598 -3.832 -12.481 1.00 97.69 85 LEU A CA 1
ATOM 648 C C . LEU A 1 85 ? 10.987 -5.146 -12.987 1.00 97.69 85 LEU A C 1
ATOM 650 O O . LEU A 1 85 ? 10.481 -5.914 -12.176 1.00 97.69 85 LEU A O 1
ATOM 654 N N . LEU A 1 86 ? 11.079 -5.434 -14.287 1.00 97.69 86 LEU A N 1
ATOM 655 C CA . LEU A 1 86 ? 10.634 -6.697 -14.881 1.00 97.69 86 LEU A CA 1
ATOM 656 C C . LEU A 1 86 ? 11.516 -7.886 -14.469 1.00 97.69 86 LEU A C 1
ATOM 658 O O . LEU A 1 86 ? 11.032 -9.007 -14.396 1.00 97.69 86 LEU A O 1
ATOM 662 N N . GLU A 1 87 ? 12.795 -7.672 -14.149 1.00 96.19 87 GLU A N 1
ATOM 663 C CA . GLU A 1 87 ? 13.628 -8.721 -13.539 1.00 96.19 87 GLU A CA 1
ATOM 664 C C . GLU A 1 87 ? 13.183 -9.066 -12.107 1.00 96.19 87 GLU A C 1
ATOM 666 O O . GLU A 1 87 ? 13.355 -10.206 -11.668 1.00 96.19 87 GLU A O 1
ATOM 671 N N . VAL A 1 88 ? 12.620 -8.091 -11.384 1.00 96.31 88 VAL A N 1
ATOM 672 C CA . VAL A 1 88 ? 12.033 -8.280 -10.047 1.00 96.31 88 VAL A CA 1
ATOM 673 C C . VAL A 1 88 ? 10.627 -8.890 -10.136 1.00 96.31 88 VAL A C 1
ATOM 675 O O . VAL A 1 88 ? 10.293 -9.745 -9.323 1.00 96.31 88 VAL A O 1
ATOM 678 N N . ASP A 1 89 ? 9.835 -8.434 -11.108 1.00 97.94 89 ASP A N 1
ATOM 679 C CA . ASP A 1 89 ? 8.458 -8.831 -11.434 1.00 97.94 89 ASP A CA 1
ATOM 680 C C . ASP A 1 89 ? 7.507 -8.957 -10.224 1.00 97.94 89 ASP A C 1
ATOM 682 O O . ASP A 1 89 ? 7.092 -10.058 -9.857 1.00 97.94 89 ASP A O 1
ATOM 686 N N . PRO A 1 90 ? 7.157 -7.840 -9.557 1.00 98.38 90 PRO A N 1
ATOM 687 C CA . PRO A 1 90 ? 6.281 -7.884 -8.392 1.00 98.38 90 PRO A CA 1
ATOM 688 C C . PRO A 1 90 ? 4.842 -8.279 -8.760 1.00 98.38 90 PRO A C 1
ATOM 690 O O . PRO A 1 90 ? 4.277 -7.778 -9.735 1.00 98.38 90 PRO A O 1
ATOM 693 N N . ASP A 1 91 ? 4.194 -9.066 -7.898 1.00 98.62 91 ASP A N 1
ATOM 694 C CA . ASP A 1 91 ? 2.770 -9.415 -8.036 1.00 98.62 91 ASP A CA 1
ATOM 695 C C . ASP A 1 91 ? 1.854 -8.191 -7.867 1.00 98.62 91 ASP A C 1
ATOM 697 O O . ASP A 1 91 ? 0.762 -8.129 -8.437 1.00 98.62 91 ASP A O 1
ATOM 701 N N . VAL A 1 92 ? 2.277 -7.221 -7.046 1.00 98.81 92 VAL A N 1
ATOM 702 C CA . VAL A 1 92 ? 1.540 -5.983 -6.762 1.00 98.81 92 VAL A CA 1
ATOM 703 C C . VAL A 1 92 ? 2.475 -4.780 -6.762 1.00 98.81 92 VAL A C 1
ATOM 705 O O . VAL A 1 92 ? 3.510 -4.778 -6.093 1.00 98.81 92 VAL A O 1
ATOM 708 N N . ILE A 1 93 ? 2.054 -3.699 -7.419 1.00 98.69 93 ILE A N 1
ATOM 709 C CA . ILE A 1 93 ? 2.706 -2.388 -7.332 1.00 98.69 93 ILE A CA 1
ATOM 710 C C . ILE A 1 93 ? 1.817 -1.442 -6.521 1.00 98.69 93 ILE A C 1
ATOM 712 O O . ILE A 1 93 ? 0.693 -1.129 -6.910 1.00 98.69 93 ILE A O 1
ATOM 716 N N . LEU A 1 94 ? 2.339 -0.943 -5.399 1.00 98.25 94 LEU A N 1
ATOM 717 C CA . LEU A 1 94 ? 1.703 0.094 -4.586 1.00 98.25 94 LEU A CA 1
ATOM 718 C C . LEU A 1 94 ? 2.402 1.434 -4.821 1.00 98.25 94 LEU A C 1
ATOM 720 O O . LEU A 1 94 ? 3.503 1.672 -4.308 1.00 98.25 94 LEU A O 1
ATOM 724 N N . HIS A 1 95 ? 1.742 2.340 -5.545 1.00 97.44 95 HIS A N 1
ATOM 725 C CA . HIS A 1 95 ? 2.279 3.677 -5.769 1.00 97.44 95 HIS A CA 1
ATOM 726 C C . HIS A 1 95 ? 2.116 4.540 -4.512 1.00 97.44 95 HIS A C 1
ATOM 728 O O . HIS A 1 95 ? 1.005 4.914 -4.129 1.00 97.44 95 HIS A O 1
ATOM 734 N N . ARG A 1 96 ? 3.222 4.886 -3.852 1.00 94.88 96 ARG A N 1
ATOM 735 C CA . ARG A 1 96 ? 3.214 5.696 -2.623 1.00 94.88 96 ARG A CA 1
ATOM 736 C C . ARG A 1 96 ? 2.596 7.065 -2.893 1.00 94.88 96 ARG A C 1
ATOM 738 O O . ARG A 1 96 ? 2.770 7.618 -3.976 1.00 94.88 96 ARG A O 1
ATOM 745 N N . TYR A 1 97 ? 1.905 7.622 -1.896 1.00 94.00 97 TYR A N 1
ATOM 746 C CA . TYR A 1 97 ? 1.153 8.882 -2.031 1.00 94.00 97 TYR A CA 1
ATOM 747 C C . TYR A 1 97 ? 0.005 8.828 -3.060 1.00 94.00 97 TYR A C 1
ATOM 749 O O . TYR A 1 97 ? -0.506 9.873 -3.459 1.00 94.00 97 TYR A O 1
ATOM 757 N N . GLY A 1 98 ? -0.418 7.632 -3.483 1.00 90.56 98 GLY A N 1
ATOM 758 C CA . GLY A 1 98 ? -1.479 7.464 -4.475 1.00 90.56 98 GLY A CA 1
ATOM 759 C C . GLY A 1 98 ? -2.847 7.931 -3.978 1.00 90.56 98 GLY A C 1
ATOM 760 O O . GLY A 1 98 ? -3.573 8.581 -4.718 1.00 90.56 98 GLY A O 1
ATOM 761 N N . ILE A 1 99 ? -3.179 7.663 -2.710 1.00 88.88 99 ILE A N 1
ATOM 762 C CA . ILE A 1 99 ? -4.474 8.046 -2.113 1.00 88.88 99 ILE A CA 1
ATOM 763 C C . ILE A 1 99 ? -4.554 9.528 -1.681 1.00 88.88 99 ILE A C 1
ATOM 765 O O . ILE A 1 99 ? -5.600 9.986 -1.233 1.00 88.88 99 ILE A O 1
ATOM 769 N N . ASP A 1 100 ? -3.456 10.287 -1.777 1.00 81.69 100 ASP A N 1
ATOM 770 C CA . ASP A 1 100 ? -3.361 11.686 -1.312 1.00 81.69 100 ASP A CA 1
ATOM 771 C C . ASP A 1 100 ? -3.561 12.711 -2.449 1.00 81.69 100 ASP A C 1
ATOM 773 O O . ASP A 1 100 ? -3.114 13.853 -2.367 1.00 81.69 100 ASP A O 1
ATOM 777 N N . SER A 1 101 ? -4.166 12.294 -3.570 1.00 77.56 101 SER A N 1
ATOM 778 C CA . SER A 1 101 ? -4.347 13.119 -4.781 1.00 77.56 101 SER A CA 1
ATOM 779 C C . SER A 1 101 ? -3.059 13.789 -5.293 1.00 77.56 101 SER A C 1
ATOM 781 O O . SER A 1 101 ? -3.110 14.784 -6.023 1.00 77.56 101 SER A O 1
ATOM 783 N N . HIS A 1 102 ? -1.884 13.268 -4.924 1.00 84.25 102 HIS A N 1
ATOM 784 C CA . HIS A 1 102 ? -0.607 13.782 -5.409 1.00 84.25 102 HIS A CA 1
ATOM 785 C C . HIS A 1 102 ? -0.249 13.189 -6.774 1.00 84.25 102 HIS A C 1
ATOM 787 O O . HIS A 1 102 ? 0.318 13.884 -7.614 1.00 84.25 102 HIS A O 1
ATOM 793 N N . TYR A 1 103 ? -0.635 11.931 -6.992 1.00 91.12 103 TYR A N 1
ATOM 794 C CA . TYR A 1 103 ? -0.384 11.173 -8.209 1.00 91.12 103 TYR A CA 1
ATOM 795 C C . TYR A 1 103 ? -1.691 10.599 -8.746 1.00 91.12 103 TYR A C 1
ATOM 797 O O . TYR A 1 103 ? -2.439 9.971 -7.994 1.00 91.12 103 TYR A O 1
ATOM 805 N N . ASP A 1 104 ? -1.947 10.782 -10.040 1.00 94.94 104 ASP A N 1
ATOM 806 C CA . ASP A 1 104 ? -2.999 10.044 -10.732 1.00 94.94 104 ASP A CA 1
ATOM 807 C C . ASP A 1 104 ? -2.479 8.640 -11.041 1.00 94.94 104 ASP A C 1
ATOM 809 O O . ASP A 1 104 ? -1.787 8.400 -12.029 1.00 94.94 104 ASP A O 1
ATOM 813 N N . VAL A 1 105 ? -2.751 7.705 -10.131 1.00 95.94 105 VAL A N 1
ATOM 814 C CA . VAL A 1 105 ? -2.251 6.333 -10.267 1.00 95.94 105 VAL A CA 1
ATOM 815 C C . VAL A 1 105 ? -2.958 5.581 -11.399 1.00 95.94 105 VAL A C 1
ATOM 817 O O . VAL A 1 105 ? -2.384 4.640 -11.940 1.00 95.94 105 VAL A O 1
ATOM 820 N N . GLY A 1 106 ? -4.155 6.022 -11.805 1.00 95.06 106 GLY A N 1
ATOM 821 C CA . GLY A 1 106 ? -4.826 5.503 -12.995 1.00 95.06 106 GLY A CA 1
ATOM 822 C C . GLY A 1 106 ? -4.038 5.847 -14.258 1.00 95.06 106 GLY A C 1
ATOM 823 O O . GLY A 1 106 ? -3.653 4.947 -14.999 1.00 95.06 106 GLY A O 1
ATOM 824 N N . GLU A 1 107 ? -3.701 7.126 -14.442 1.00 96.50 107 GLU A N 1
ATOM 825 C CA . GLU A 1 107 ? -2.867 7.585 -15.567 1.00 96.50 107 GLU A CA 1
ATOM 826 C C . GLU A 1 107 ? -1.449 6.985 -15.520 1.00 96.50 107 GLU A C 1
ATOM 828 O O . GLU A 1 107 ? -0.884 6.603 -16.546 1.00 96.50 107 GLU A O 1
ATOM 833 N N . ILE A 1 108 ? -0.862 6.846 -14.326 1.00 97.25 108 ILE A N 1
ATOM 834 C CA . ILE A 1 108 ? 0.446 6.194 -14.160 1.00 97.25 108 ILE A CA 1
ATOM 835 C C . ILE A 1 108 ? 0.387 4.729 -14.579 1.00 97.25 108 ILE A C 1
ATOM 837 O O . ILE A 1 108 ? 1.296 4.260 -15.259 1.00 97.25 108 ILE A O 1
ATOM 841 N N . ARG A 1 109 ? -0.666 3.999 -14.201 1.00 97.25 109 ARG A N 1
ATOM 842 C CA . ARG A 1 109 ? -0.846 2.612 -14.631 1.00 97.25 109 ARG A CA 1
ATOM 843 C C . ARG A 1 109 ? -0.92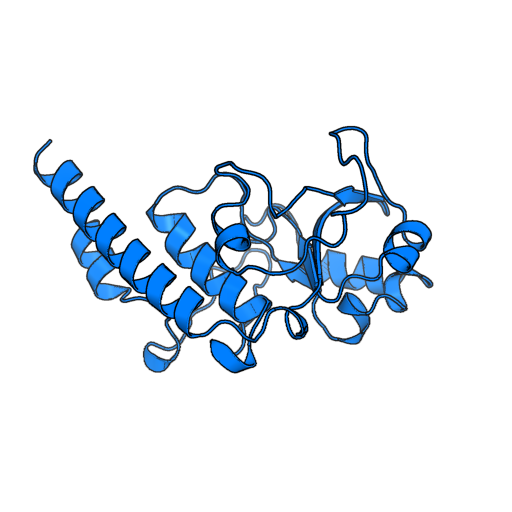7 2.517 -16.154 1.00 97.25 109 ARG A C 1
ATOM 845 O O . ARG A 1 109 ? -0.275 1.645 -16.719 1.00 97.25 109 ARG A O 1
ATOM 852 N N . GLU A 1 110 ? -1.681 3.403 -16.805 1.00 97.62 110 GLU A N 1
ATOM 853 C CA . GLU A 1 110 ? -1.742 3.472 -18.274 1.00 97.62 110 GLU A CA 1
ATOM 854 C C . GLU A 1 110 ? -0.357 3.759 -18.872 1.00 97.62 110 GLU A C 1
ATOM 856 O O . GLU A 1 110 ? 0.084 3.056 -19.775 1.00 97.62 110 GLU A O 1
ATOM 861 N N . THR A 1 111 ? 0.381 4.711 -18.295 1.00 98.06 111 THR A N 1
ATOM 862 C CA . THR A 1 111 ? 1.744 5.058 -18.730 1.00 98.06 111 THR A CA 1
ATOM 863 C C . THR A 1 111 ? 2.709 3.874 -18.627 1.00 98.06 111 THR A C 1
ATOM 865 O O . THR A 1 111 ? 3.531 3.678 -19.518 1.00 98.06 111 THR A O 1
ATOM 868 N N . ILE A 1 112 ? 2.628 3.093 -17.545 1.00 98.19 112 ILE A N 1
ATOM 869 C CA . ILE A 1 112 ? 3.446 1.887 -17.361 1.00 98.19 112 ILE A CA 1
ATOM 870 C C . ILE A 1 112 ? 3.059 0.831 -18.404 1.00 98.19 112 ILE A C 1
ATOM 872 O O . ILE A 1 112 ? 3.938 0.218 -18.999 1.00 98.19 112 ILE A O 1
ATOM 876 N N . ALA A 1 113 ? 1.761 0.635 -18.648 1.00 98.06 113 ALA A N 1
ATOM 877 C CA . ALA A 1 113 ? 1.257 -0.350 -19.605 1.00 98.06 113 ALA A CA 1
ATOM 878 C C . ALA A 1 113 ? 1.545 0.004 -21.078 1.00 98.06 113 ALA A C 1
ATOM 880 O O . ALA A 1 113 ? 1.526 -0.882 -21.931 1.00 98.06 113 ALA A O 1
ATOM 881 N N . ASP A 1 114 ? 1.808 1.275 -21.388 1.00 98.06 114 ASP A N 1
ATOM 882 C CA . ASP A 1 114 ? 2.203 1.725 -22.727 1.00 98.06 114 ASP A CA 1
ATOM 883 C C . ASP A 1 114 ? 3.683 1.425 -23.054 1.00 98.06 114 ASP A C 1
ATOM 885 O O . ASP A 1 114 ? 4.073 1.445 -24.228 1.00 98.06 114 ASP A O 1
ATOM 889 N N . ASP A 1 115 ? 4.516 1.139 -22.047 1.00 98.25 115 ASP A N 1
ATOM 890 C CA . ASP A 1 115 ? 5.896 0.693 -22.248 1.00 98.25 115 ASP A CA 1
ATOM 891 C C . ASP A 1 115 ? 5.947 -0.822 -22.542 1.00 98.25 115 ASP A C 1
ATOM 893 O O . ASP A 1 115 ? 5.295 -1.594 -21.837 1.00 98.25 115 ASP A O 1
ATOM 897 N N . PRO A 1 116 ? 6.721 -1.295 -23.542 1.00 98.00 116 PRO A N 1
ATOM 898 C CA . PRO A 1 116 ? 6.797 -2.719 -23.863 1.00 98.00 116 PRO A CA 1
ATOM 899 C C . PRO A 1 116 ? 7.200 -3.620 -22.690 1.00 98.00 116 PRO A C 1
ATOM 901 O O . PRO A 1 116 ? 6.618 -4.686 -22.546 1.00 98.00 116 PRO A O 1
ATOM 904 N N . ALA A 1 117 ? 8.167 -3.207 -21.863 1.00 97.94 117 ALA A N 1
ATOM 905 C CA . ALA A 1 117 ? 8.583 -3.984 -20.697 1.00 97.94 117 ALA A CA 1
ATOM 906 C C . ALA A 1 117 ? 7.614 -3.783 -19.524 1.00 97.94 117 ALA A C 1
ATOM 908 O O . ALA A 1 117 ? 7.320 -4.727 -18.796 1.00 97.94 117 ALA A O 1
ATOM 909 N N . GLY A 1 118 ? 7.060 -2.576 -19.371 1.00 97.81 118 GLY A N 1
ATOM 910 C CA . GLY A 1 118 ? 6.034 -2.302 -18.364 1.00 97.81 118 GLY A CA 1
ATOM 911 C C . GLY A 1 118 ? 4.750 -3.119 -18.558 1.00 97.81 118 GLY A C 1
ATOM 912 O O . GLY A 1 118 ? 4.178 -3.596 -17.581 1.00 97.81 118 GLY A O 1
ATOM 913 N N . ALA A 1 119 ? 4.329 -3.348 -19.804 1.00 98.12 119 ALA A N 1
ATOM 914 C CA . ALA A 1 119 ? 3.170 -4.176 -20.142 1.00 98.12 119 ALA A CA 1
ATOM 915 C C . ALA A 1 119 ? 3.338 -5.661 -19.774 1.00 98.12 119 ALA A C 1
ATOM 917 O O . ALA A 1 119 ? 2.336 -6.347 -19.588 1.00 98.12 119 ALA A O 1
ATOM 918 N N . GLU A 1 120 ? 4.581 -6.144 -19.686 1.00 98.38 120 GLU A N 1
ATOM 919 C CA . GLU A 1 120 ? 4.915 -7.530 -19.329 1.00 98.38 120 GLU A CA 1
ATOM 920 C C . GLU A 1 120 ? 4.995 -7.753 -17.807 1.00 98.38 120 GLU A C 1
ATOM 922 O O . GLU A 1 120 ? 5.146 -8.891 -17.372 1.00 98.38 120 GLU A O 1
ATOM 927 N N . LEU A 1 121 ? 4.884 -6.700 -16.985 1.00 98.69 121 LEU A N 1
ATOM 928 C CA . LEU A 1 121 ? 4.886 -6.833 -15.526 1.00 98.69 121 LEU A CA 1
ATOM 929 C C . LEU A 1 121 ? 3.644 -7.589 -15.042 1.00 98.69 121 LEU A C 1
ATOM 931 O O . LEU A 1 121 ? 2.512 -7.186 -15.334 1.00 98.69 121 LEU A O 1
ATOM 935 N N . SER A 1 122 ? 3.843 -8.580 -14.172 1.00 98.69 122 SER A N 1
ATOM 936 C CA . SER A 1 122 ? 2.773 -9.366 -13.550 1.00 98.69 122 SER A CA 1
ATOM 937 C C . SER A 1 122 ? 1.726 -8.475 -12.869 1.00 98.69 122 SER A C 1
ATOM 939 O O . SER A 1 122 ? 0.521 -8.683 -13.035 1.00 98.69 122 SER A O 1
ATOM 941 N N . ALA A 1 123 ? 2.145 -7.427 -12.151 1.00 98.56 123 ALA A N 1
ATOM 942 C CA . ALA A 1 123 ? 1.219 -6.465 -11.550 1.00 98.56 123 ALA A CA 1
ATOM 943 C C . ALA A 1 123 ? 0.369 -5.695 -12.580 1.00 98.56 123 ALA A C 1
ATOM 945 O O . ALA A 1 123 ? -0.759 -5.312 -12.274 1.00 98.56 123 ALA A O 1
ATOM 946 N N . VAL A 1 124 ? 0.875 -5.438 -13.788 1.00 98.50 124 VAL A N 1
ATOM 947 C CA . VAL A 1 124 ? 0.134 -4.725 -14.841 1.00 98.50 124 VAL A CA 1
ATOM 948 C C . VAL A 1 124 ? -0.854 -5.663 -15.523 1.00 98.50 124 VAL A C 1
ATOM 950 O O . VAL A 1 124 ? -2.036 -5.320 -15.624 1.00 98.50 124 VAL A O 1
ATOM 953 N N . GLU A 1 125 ? -0.400 -6.858 -15.911 1.00 98.44 125 GLU A N 1
ATOM 954 C CA . GLU A 1 125 ? -1.231 -7.887 -16.549 1.00 98.44 125 GLU A CA 1
ATOM 955 C C . GLU A 1 125 ? -2.427 -8.289 -15.676 1.00 98.44 125 GLU A C 1
ATOM 957 O O . GLU A 1 125 ? -3.531 -8.501 -16.182 1.00 98.44 125 GLU A O 1
ATOM 962 N N . ASN A 1 126 ? -2.223 -8.346 -14.357 1.00 98.00 126 ASN A N 1
ATOM 963 C CA . ASN A 1 126 ? -3.239 -8.774 -13.396 1.00 98.00 126 ASN A CA 1
ATOM 964 C C . ASN A 1 126 ? -4.068 -7.626 -12.794 1.00 98.00 126 ASN A C 1
ATOM 966 O O . ASN A 1 126 ? -4.844 -7.872 -11.874 1.00 98.00 126 ASN A O 1
ATOM 970 N N . ASP A 1 127 ? -3.927 -6.388 -13.282 1.00 97.38 127 ASP A N 1
ATOM 971 C CA . ASP A 1 127 ? -4.632 -5.219 -12.727 1.00 97.38 127 ASP A CA 1
ATOM 972 C C . ASP A 1 127 ? -4.367 -4.999 -11.219 1.00 97.38 127 ASP A C 1
ATOM 974 O O . ASP A 1 127 ? -5.265 -4.826 -10.392 1.00 97.38 127 ASP A O 1
ATOM 978 N N . ARG A 1 128 ? -3.086 -5.046 -10.844 1.00 98.38 128 ARG A N 1
ATOM 979 C CA . ARG A 1 128 ? -2.600 -4.907 -9.463 1.00 98.38 128 ARG A CA 1
ATOM 980 C C . ARG A 1 128 ? -1.602 -3.761 -9.300 1.00 98.38 128 ARG A C 1
ATOM 982 O O . ARG A 1 128 ? -0.686 -3.824 -8.480 1.00 98.38 128 ARG A O 1
ATOM 989 N N . VAL A 1 129 ? -1.802 -2.687 -10.064 1.00 98.44 129 VAL A N 1
ATOM 990 C CA . VAL A 1 129 ? -1.140 -1.391 -9.854 1.00 98.44 129 VAL A CA 1
ATOM 991 C C . VAL A 1 129 ? -2.113 -0.476 -9.119 1.00 98.44 129 VAL A C 1
ATOM 993 O O . VAL A 1 129 ? -3.064 0.036 -9.708 1.00 98.44 129 VAL A O 1
ATOM 996 N N . TYR A 1 130 ? -1.893 -0.282 -7.820 1.00 98.06 130 TYR A N 1
ATOM 997 C CA . TYR A 1 130 ? -2.836 0.423 -6.957 1.00 98.06 130 TYR A CA 1
ATOM 998 C C . TYR A 1 130 ? -2.315 1.763 -6.455 1.00 98.06 130 TYR A C 1
ATOM 1000 O O . TYR A 1 130 ? -1.123 1.956 -6.190 1.00 98.06 130 TYR A O 1
ATOM 1008 N N . ALA A 1 131 ? -3.266 2.670 -6.216 1.00 97.19 131 ALA A N 1
ATOM 1009 C CA . ALA A 1 131 ? -3.050 3.835 -5.378 1.00 97.19 131 ALA A CA 1
ATOM 1010 C C . ALA A 1 131 ? -2.691 3.380 -3.958 1.00 97.19 131 ALA A C 1
ATOM 1012 O O . ALA A 1 131 ? -3.536 2.913 -3.192 1.00 97.19 131 ALA A O 1
ATOM 1013 N N . GLY A 1 132 ? -1.406 3.494 -3.635 1.00 95.62 132 GLY A N 1
ATOM 1014 C CA . GLY A 1 132 ? -0.855 3.147 -2.340 1.00 95.62 132 GLY A CA 1
ATOM 1015 C C . GLY A 1 132 ? -1.044 4.263 -1.319 1.00 95.62 132 GLY A C 1
ATOM 1016 O O . GLY A 1 132 ? -1.411 5.405 -1.617 1.00 95.62 132 GLY A O 1
ATOM 1017 N N . ALA A 1 133 ? -0.763 3.917 -0.072 1.00 93.88 133 ALA A N 1
ATOM 1018 C CA . ALA A 1 133 ? -1.021 4.788 1.055 1.00 93.88 133 ALA A CA 1
ATOM 1019 C C . ALA A 1 133 ? -0.025 5.958 1.155 1.00 93.88 133 ALA A C 1
ATOM 1021 O O . ALA A 1 133 ? 1.086 5.941 0.612 1.00 93.88 133 ALA A O 1
ATOM 1022 N N . HIS A 1 134 ? -0.418 6.985 1.903 1.00 93.88 134 HIS A N 1
ATOM 1023 C CA . HIS A 1 134 ? 0.468 8.055 2.329 1.00 93.88 134 HIS A CA 1
ATOM 1024 C C . HIS A 1 134 ? 1.424 7.526 3.414 1.00 93.88 134 HIS A C 1
ATOM 1026 O O . HIS A 1 134 ? 0.961 6.956 4.401 1.00 93.88 134 HIS A O 1
ATOM 1032 N N . PRO A 1 135 ? 2.752 7.705 3.316 1.00 91.56 135 PRO A N 1
ATOM 1033 C CA . PRO A 1 135 ? 3.683 7.180 4.319 1.00 91.56 135 PRO A CA 1
ATOM 1034 C C . PRO A 1 135 ? 3.547 7.815 5.710 1.00 91.56 135 PRO A C 1
ATOM 1036 O O . PRO A 1 135 ? 3.815 7.161 6.710 1.00 91.56 135 PRO A O 1
ATOM 1039 N N . VAL A 1 136 ? 3.136 9.081 5.827 1.00 91.50 136 VAL A N 1
ATOM 1040 C CA . VAL A 1 136 ? 2.909 9.715 7.141 1.00 91.50 136 VAL A CA 1
ATOM 1041 C C . VAL A 1 136 ? 1.464 9.475 7.564 1.00 91.50 136 VAL A C 1
ATOM 1043 O O . VAL A 1 136 ? 0.553 10.040 6.967 1.00 91.50 136 VAL A O 1
ATOM 1046 N N . GLN A 1 137 ? 1.255 8.633 8.577 1.00 90.12 137 GLN A N 1
ATOM 1047 C CA . GLN A 1 137 ? -0.069 8.105 8.925 1.00 90.12 137 GLN A CA 1
ATOM 1048 C C . GLN A 1 137 ? -0.413 8.423 10.375 1.00 90.12 137 GLN A C 1
ATOM 1050 O O . GLN A 1 137 ? 0.199 7.886 11.298 1.00 90.12 137 GLN A O 1
ATOM 1055 N N . GLY A 1 138 ? -1.408 9.284 10.584 1.00 91.56 138 GLY A N 1
ATOM 1056 C CA . GLY A 1 138 ? -2.018 9.443 11.904 1.00 91.56 138 GLY A CA 1
ATOM 1057 C C . GLY A 1 138 ? -2.841 8.205 12.299 1.00 91.56 138 GLY A C 1
ATOM 1058 O O . GLY A 1 138 ? -3.186 7.412 11.423 1.00 91.56 138 GLY A O 1
ATOM 1059 N N . PRO A 1 139 ? -3.218 8.048 13.582 1.00 90.94 139 PRO A N 1
ATOM 1060 C CA . PRO A 1 139 ? -3.975 6.886 14.063 1.00 90.94 139 PRO A CA 1
ATOM 1061 C C . PRO A 1 139 ? -5.257 6.617 13.269 1.00 90.94 139 PRO A C 1
ATOM 1063 O O . PRO A 1 139 ? -5.505 5.484 12.881 1.00 90.94 139 PRO A O 1
ATOM 1066 N N . LEU A 1 140 ? -6.020 7.670 12.953 1.00 93.25 140 LEU A N 1
ATOM 1067 C CA . LEU A 1 140 ? -7.234 7.560 12.146 1.00 93.25 140 LEU A CA 1
ATOM 1068 C C . LEU A 1 140 ? -6.922 7.109 10.713 1.00 93.25 140 LEU A C 1
ATOM 1070 O O . LEU A 1 140 ? -7.493 6.140 10.231 1.00 93.25 140 LEU A O 1
ATOM 1074 N N . MET A 1 141 ? -5.977 7.779 10.050 1.00 94.06 141 MET A N 1
ATOM 1075 C CA . MET A 1 141 ? -5.598 7.471 8.668 1.00 94.06 141 MET A CA 1
ATOM 1076 C C . MET A 1 141 ? -5.025 6.053 8.535 1.00 94.06 141 MET A C 1
ATOM 1078 O O . MET A 1 141 ? -5.261 5.381 7.537 1.00 94.06 141 MET A O 1
ATOM 1082 N N . ASN A 1 142 ? -4.286 5.573 9.540 1.00 95.94 142 ASN A N 1
ATOM 1083 C CA . ASN A 1 142 ? -3.719 4.227 9.537 1.00 95.94 142 ASN A CA 1
ATOM 1084 C C . ASN A 1 142 ? -4.803 3.140 9.526 1.00 95.94 142 ASN A C 1
ATOM 1086 O O . ASN A 1 142 ? -4.599 2.143 8.849 1.00 95.94 142 ASN A O 1
ATOM 1090 N N . LEU A 1 143 ? -5.957 3.339 10.175 1.00 97.25 143 LEU A N 1
ATOM 1091 C CA . LEU A 1 143 ? -7.063 2.373 10.119 1.00 97.25 143 LEU A CA 1
ATOM 1092 C C . LEU A 1 143 ? -7.563 2.169 8.681 1.00 97.25 143 LEU A C 1
ATOM 1094 O O . LEU A 1 143 ? -7.652 1.043 8.201 1.00 97.25 143 LEU A O 1
ATOM 1098 N N . PHE A 1 144 ? -7.823 3.269 7.969 1.00 96.94 144 PHE A N 1
ATOM 1099 C CA . PHE A 1 144 ? -8.279 3.232 6.575 1.00 96.94 144 PHE A CA 1
ATOM 1100 C C . PHE A 1 144 ? -7.209 2.621 5.667 1.00 96.94 144 PHE A C 1
ATOM 1102 O O . PHE A 1 144 ? -7.507 1.763 4.847 1.00 96.94 144 PHE A O 1
ATOM 1109 N N . GLN A 1 145 ? -5.947 3.017 5.849 1.00 97.12 145 GLN A N 1
ATOM 1110 C CA . GLN A 1 145 ? -4.848 2.518 5.025 1.00 97.12 145 GLN A CA 1
ATOM 1111 C C . GLN A 1 145 ? -4.527 1.041 5.294 1.00 97.12 145 GLN A C 1
ATOM 1113 O O . GLN A 1 145 ? -4.111 0.356 4.367 1.00 97.12 145 GLN A O 1
ATOM 1118 N N . LEU A 1 146 ? -4.741 0.534 6.513 1.00 98.25 146 LEU A N 1
ATOM 1119 C CA . LEU A 1 146 ? -4.642 -0.897 6.822 1.00 98.25 146 LEU A CA 1
ATOM 1120 C C . LEU A 1 146 ? -5.714 -1.697 6.082 1.00 98.25 146 LEU A C 1
ATOM 1122 O O . LEU A 1 146 ? -5.378 -2.672 5.419 1.00 98.25 146 LEU A O 1
ATOM 1126 N N . GLU A 1 147 ? -6.977 -1.268 6.146 1.00 98.50 147 GLU A N 1
ATOM 1127 C CA . GLU A 1 147 ? -8.059 -1.939 5.417 1.00 98.50 147 GLU A CA 1
ATOM 1128 C C . GLU A 1 147 ? -7.838 -1.897 3.902 1.00 98.50 147 GLU A C 1
ATOM 1130 O O . GLU A 1 147 ? -7.923 -2.930 3.243 1.00 98.50 147 GLU A O 1
ATOM 1135 N N . MET A 1 148 ? -7.510 -0.722 3.360 1.00 98.00 148 MET A N 1
ATOM 1136 C CA . MET A 1 148 ? -7.198 -0.549 1.943 1.00 98.00 148 MET A CA 1
ATOM 1137 C C . MET A 1 148 ? -6.112 -1.523 1.495 1.00 98.00 148 MET A C 1
ATOM 1139 O O . MET A 1 148 ? -6.302 -2.266 0.536 1.00 98.00 148 MET A O 1
ATOM 1143 N N . THR A 1 149 ? -4.986 -1.547 2.211 1.00 98.25 149 THR A N 1
ATOM 1144 C CA . THR A 1 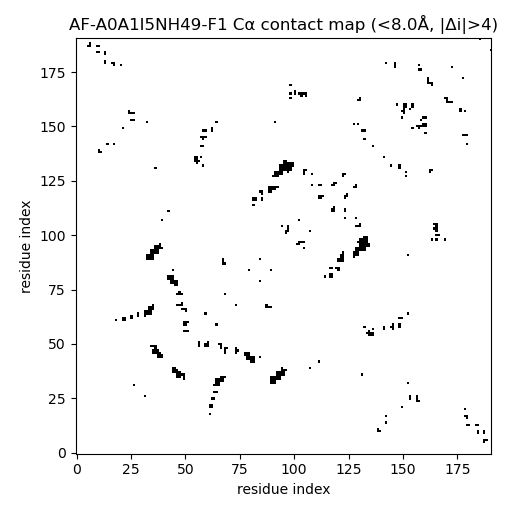149 ? -3.854 -2.398 1.836 1.00 98.25 149 THR A CA 1
ATOM 1145 C C . THR A 1 149 ? -4.223 -3.875 1.978 1.00 98.25 149 THR A C 1
ATOM 1147 O O . THR A 1 149 ? -3.840 -4.679 1.136 1.00 98.25 149 THR A O 1
ATOM 1150 N N . ALA A 1 150 ? -5.020 -4.248 2.986 1.00 98.62 150 ALA A N 1
ATOM 1151 C CA . ALA A 1 150 ? -5.463 -5.628 3.169 1.00 98.62 150 ALA A CA 1
ATOM 1152 C C . ALA A 1 150 ? -6.291 -6.101 1.965 1.00 98.62 150 ALA A C 1
ATOM 1154 O O . ALA A 1 150 ? -5.999 -7.152 1.402 1.00 98.62 150 ALA A O 1
ATOM 1155 N N . LYS A 1 151 ? -7.245 -5.281 1.509 1.00 98.50 151 LYS A N 1
ATOM 1156 C CA . LYS A 1 151 ? -8.074 -5.566 0.328 1.00 98.50 151 LYS A CA 1
ATOM 1157 C C . LYS A 1 151 ? -7.281 -5.560 -0.985 1.00 98.50 151 LYS A C 1
ATOM 1159 O O . LYS A 1 151 ? -7.549 -6.372 -1.859 1.00 98.50 151 LYS A O 1
ATOM 1164 N N . GLN A 1 152 ? -6.294 -4.672 -1.129 1.00 98.38 152 GLN A N 1
ATOM 1165 C CA . GLN A 1 152 ? -5.419 -4.614 -2.313 1.00 98.38 152 GLN A CA 1
ATOM 1166 C C . GLN A 1 152 ? -4.507 -5.850 -2.432 1.00 98.38 152 GLN A C 1
ATOM 1168 O O . GLN A 1 152 ? -4.251 -6.346 -3.532 1.00 98.38 152 GLN A O 1
ATOM 1173 N N . LEU A 1 153 ? -3.998 -6.355 -1.303 1.00 98.50 153 LEU A N 1
ATOM 1174 C CA . LEU A 1 153 ? -3.068 -7.487 -1.291 1.00 98.50 153 LEU A CA 1
ATOM 1175 C C . LEU A 1 153 ? -3.775 -8.845 -1.277 1.00 98.50 153 LEU A C 1
ATOM 1177 O O . LEU A 1 153 ? -3.295 -9.775 -1.926 1.00 98.50 153 LEU A O 1
ATOM 1181 N N . TYR A 1 154 ? -4.906 -8.944 -0.580 1.00 98.44 154 TYR A N 1
ATOM 1182 C CA . TYR A 1 154 ? -5.593 -10.203 -0.285 1.00 98.44 154 TYR A CA 1
ATOM 1183 C C . TYR A 1 154 ? -7.120 -10.066 -0.463 1.00 98.44 154 TYR A C 1
ATOM 1185 O O . TYR A 1 154 ? -7.880 -10.169 0.513 1.00 98.44 154 TYR A O 1
ATOM 1193 N N . PRO A 1 155 ? -7.598 -9.779 -1.689 1.00 97.75 155 PRO A N 1
ATOM 1194 C CA . PRO A 1 155 ? -9.018 -9.551 -1.949 1.00 97.75 155 PRO A CA 1
ATOM 1195 C C . PRO A 1 155 ? -9.885 -10.786 -1.658 1.00 97.75 155 PRO A C 1
ATOM 1197 O O . PRO A 1 155 ? -11.042 -10.644 -1.269 1.00 97.75 155 PRO A O 1
ATOM 1200 N N . GLU A 1 156 ? -9.341 -11.999 -1.761 1.00 97.06 156 GLU A N 1
ATOM 1201 C CA . GLU A 1 156 ? -10.057 -13.239 -1.448 1.00 97.06 156 GLU A CA 1
ATOM 1202 C C . GLU A 1 156 ? -10.323 -13.411 0.055 1.00 97.06 156 GLU A C 1
ATOM 1204 O O . GLU A 1 156 ? -11.283 -14.079 0.442 1.00 97.06 156 GLU A O 1
ATOM 1209 N N . GLN A 1 157 ? -9.479 -12.824 0.907 1.00 97.94 157 GLN A N 1
ATOM 1210 C CA . GLN A 1 157 ? -9.570 -12.918 2.365 1.00 97.94 157 GLN A CA 1
ATOM 1211 C C . GLN A 1 157 ? -10.344 -11.742 2.960 1.00 97.94 157 GLN A C 1
ATOM 1213 O O . GLN A 1 157 ? -11.125 -11.932 3.894 1.00 97.94 157 GLN A O 1
ATOM 1218 N N . PHE A 1 158 ? -10.137 -10.534 2.429 1.00 9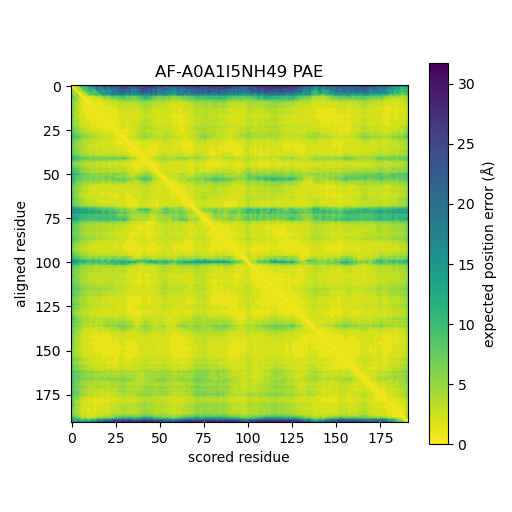8.12 158 PHE A N 1
A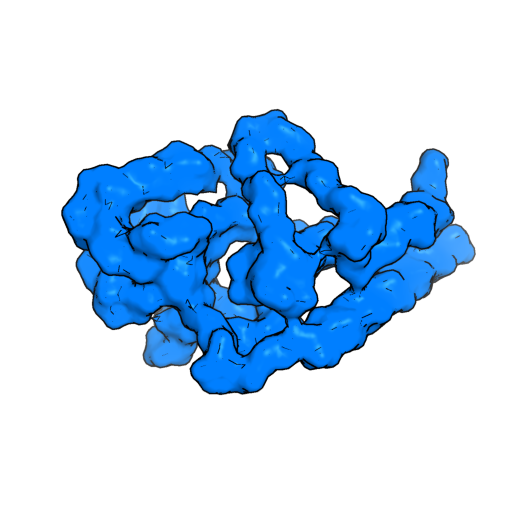TOM 1219 C CA . PHE A 1 158 ? -10.679 -9.303 3.009 1.00 98.12 158 PHE A CA 1
ATOM 1220 C C . PHE A 1 158 ? -11.719 -8.598 2.136 1.00 98.12 158 PHE A C 1
ATOM 1222 O O . PHE A 1 158 ? -12.221 -7.547 2.534 1.00 98.12 158 PHE A O 1
ATOM 1229 N N . GLY A 1 159 ? -12.067 -9.159 0.978 1.00 97.38 159 GLY A N 1
ATOM 1230 C CA . GLY A 1 159 ? -12.977 -8.567 -0.001 1.00 97.38 159 GLY A CA 1
ATOM 1231 C C . GLY A 1 159 ? -12.260 -7.647 -0.990 1.00 97.38 159 GLY A C 1
ATOM 1232 O O . GLY A 1 159 ? -11.221 -7.063 -0.680 1.00 97.38 159 GLY A O 1
ATOM 1233 N N . GLU A 1 160 ? -12.839 -7.503 -2.181 1.00 96.31 160 GLU A N 1
ATOM 1234 C CA . GLU A 1 160 ? -12.250 -6.725 -3.273 1.00 96.31 160 GLU A CA 1
ATOM 1235 C C . GLU A 1 160 ? -12.051 -5.252 -2.891 1.00 96.31 160 GLU A C 1
ATOM 1237 O O . GLU A 1 160 ? -12.891 -4.619 -2.241 1.00 96.31 160 GLU A O 1
ATOM 1242 N N . TRP A 1 161 ? -10.914 -4.690 -3.308 1.00 96.56 161 TRP A N 1
ATOM 1243 C CA . TRP A 1 161 ? -10.688 -3.254 -3.227 1.00 96.56 161 TRP A CA 1
ATOM 1244 C C . TRP A 1 161 ? -11.529 -2.551 -4.306 1.00 96.56 161 TRP A C 1
ATOM 1246 O O . TRP A 1 161 ? -11.331 -2.832 -5.487 1.00 96.56 161 TRP A O 1
ATOM 1256 N N . PRO A 1 162 ? -12.419 -1.603 -3.953 1.00 94.94 162 PRO A N 1
ATOM 1257 C CA . PRO A 1 162 ? -13.294 -0.929 -4.922 1.00 94.94 162 PRO A CA 1
ATOM 1258 C C . PRO A 1 162 ? -12.561 0.008 -5.898 1.00 94.94 162 PRO A C 1
ATOM 1260 O O . PRO A 1 162 ? -13.190 0.571 -6.792 1.00 94.94 162 PRO A O 1
ATOM 1263 N N . GLY A 1 163 ? -11.249 0.198 -5.737 1.00 92.31 163 GLY A N 1
ATOM 1264 C CA . GLY A 1 163 ? -10.470 1.157 -6.512 1.00 92.31 163 GLY A CA 1
ATOM 1265 C C . GLY A 1 163 ? -10.474 2.555 -5.894 1.00 92.31 163 GLY A C 1
ATOM 1266 O O . GLY A 1 163 ? -11.207 2.857 -4.958 1.00 92.31 163 GLY A O 1
ATOM 1267 N N . TYR A 1 164 ? -9.613 3.420 -6.416 1.00 93.44 164 TYR A N 1
ATOM 1268 C CA . TYR A 1 164 ? -9.577 4.838 -6.073 1.00 93.44 164 TYR A CA 1
ATOM 1269 C C . TYR A 1 164 ? -9.423 5.644 -7.357 1.00 93.44 164 TYR A C 1
ATOM 1271 O O . TYR A 1 164 ? -8.592 5.306 -8.199 1.00 93.44 164 TYR A O 1
ATOM 1279 N N . THR A 1 165 ? -10.217 6.702 -7.493 1.00 91.25 165 THR A N 1
ATOM 1280 C CA . THR A 1 165 ? -10.151 7.617 -8.631 1.00 91.25 165 THR A CA 1
ATOM 1281 C C . THR A 1 165 ? -9.497 8.916 -8.192 1.00 91.25 165 THR A C 1
ATOM 1283 O O . THR A 1 165 ? -9.861 9.491 -7.166 1.00 91.25 165 THR A O 1
ATOM 1286 N N . TYR A 1 166 ? -8.528 9.384 -8.976 1.00 92.19 166 TYR A N 1
ATOM 1287 C CA . TYR A 1 166 ? -7.809 10.616 -8.691 1.00 92.19 166 TYR A CA 1
ATOM 1288 C C . TYR A 1 166 ? -8.761 11.806 -8.512 1.00 92.19 166 TYR A C 1
ATOM 1290 O O . TYR A 1 166 ? -9.629 12.060 -9.346 1.00 92.19 166 TYR A O 1
ATOM 1298 N N . GLY A 1 167 ? -8.586 12.546 -7.414 1.00 89.88 167 GLY A N 1
ATOM 1299 C CA . GLY A 1 167 ? -9.391 13.728 -7.099 1.00 89.88 167 GLY A CA 1
ATOM 1300 C C . GLY A 1 167 ? -10.774 13.437 -6.507 1.00 89.88 167 GLY A C 1
ATOM 1301 O O . GLY A 1 167 ? -11.414 14.367 -6.015 1.00 89.88 167 GLY A O 1
ATOM 1302 N N . GLU A 1 168 ? -11.212 12.178 -6.490 1.00 91.19 168 GLU A N 1
ATOM 1303 C CA . GLU A 1 168 ? -12.443 11.764 -5.821 1.00 91.19 168 GLU A CA 1
ATOM 1304 C C . GLU A 1 168 ? -12.194 11.466 -4.328 1.00 91.19 168 GLU A C 1
ATOM 1306 O O . GLU A 1 168 ? -11.049 11.260 -3.899 1.00 91.19 168 GLU A O 1
ATOM 1311 N N . PRO A 1 169 ? -13.247 11.465 -3.489 1.00 91.50 169 PRO A N 1
ATOM 1312 C CA . PRO A 1 169 ? -13.147 11.019 -2.104 1.00 91.50 169 PRO A CA 1
ATOM 1313 C C . PRO A 1 169 ? -12.667 9.566 -1.983 1.00 91.50 169 PRO A C 1
ATOM 1315 O O . PRO A 1 169 ? -12.747 8.777 -2.923 1.00 91.50 169 PRO A O 1
ATOM 1318 N N . TYR A 1 170 ? -12.215 9.193 -0.782 1.00 91.44 170 TYR A N 1
ATOM 1319 C CA . TYR A 1 170 ? -11.946 7.792 -0.451 1.00 91.44 170 TYR A CA 1
ATOM 1320 C C . TYR A 1 170 ? -13.189 6.934 -0.764 1.00 91.44 170 TYR A C 1
ATOM 1322 O O . TYR A 1 170 ? -14.296 7.354 -0.407 1.00 91.44 170 TYR A O 1
ATOM 1330 N N . PRO A 1 171 ? -13.035 5.770 -1.420 1.00 92.88 171 PRO A N 1
ATOM 1331 C CA . PRO A 1 171 ? -14.169 4.981 -1.887 1.00 92.88 171 PRO A CA 1
ATOM 1332 C C . PRO A 1 171 ? -15.055 4.513 -0.729 1.00 92.88 171 PRO A C 1
ATOM 1334 O O . PRO A 1 171 ? -14.578 4.184 0.361 1.00 92.88 171 PRO A O 1
ATOM 1337 N N . GLU A 1 172 ? -16.361 4.448 -0.976 1.00 92.75 172 GLU A N 1
ATOM 1338 C CA . GLU A 1 172 ? -17.298 3.857 -0.025 1.00 92.75 172 GLU A CA 1
ATOM 1339 C C . GLU A 1 172 ? -17.161 2.329 -0.029 1.00 92.75 172 GLU A C 1
ATOM 1341 O O . GLU A 1 172 ? -17.162 1.692 -1.081 1.00 92.75 172 GLU A O 1
ATOM 1346 N N . ILE A 1 173 ? -17.065 1.740 1.164 1.00 95.44 173 ILE A N 1
ATOM 1347 C CA . ILE A 1 173 ? -17.048 0.287 1.369 1.00 95.44 173 ILE A CA 1
ATOM 1348 C C . ILE A 1 173 ? -18.321 -0.075 2.143 1.00 95.44 173 ILE A C 1
ATOM 1350 O O . ILE A 1 173 ? -18.549 0.522 3.207 1.00 95.44 173 ILE A O 1
ATOM 1354 N N . PRO A 1 174 ? -19.161 -1.006 1.644 1.00 94.00 174 PRO A N 1
ATOM 1355 C CA . PRO A 1 174 ? -20.367 -1.445 2.341 1.00 94.00 174 PRO A CA 1
ATOM 1356 C C . PRO A 1 174 ? -20.066 -1.879 3.775 1.00 94.00 174 PRO A C 1
ATOM 1358 O O . PRO A 1 174 ? -19.015 -2.449 4.045 1.00 94.00 174 PRO A O 1
ATOM 1361 N N . ALA A 1 175 ? -20.989 -1.633 4.707 1.00 93.62 175 ALA A N 1
ATOM 1362 C CA . ALA A 1 175 ? -20.762 -1.917 6.130 1.00 93.62 175 ALA A CA 1
ATOM 1363 C C . ALA A 1 175 ? -20.394 -3.386 6.414 1.00 93.62 175 ALA A C 1
ATOM 1365 O O . ALA A 1 175 ? -19.655 -3.660 7.352 1.00 93.62 175 ALA A O 1
ATOM 1366 N N . GLU A 1 176 ? -20.892 -4.316 5.599 1.00 93.00 176 GLU A N 1
ATOM 1367 C CA . GLU A 1 176 ? -20.578 -5.748 5.677 1.00 93.00 176 GLU A CA 1
ATOM 1368 C C . GLU A 1 176 ? -19.161 -6.106 5.210 1.00 93.00 176 GLU A C 1
ATOM 1370 O O . GLU A 1 176 ? -18.624 -7.120 5.647 1.00 93.00 176 GLU A O 1
ATOM 1375 N N . ASP A 1 177 ? -18.540 -5.242 4.405 1.00 95.38 177 ASP A N 1
ATOM 1376 C CA . ASP A 1 177 ? -17.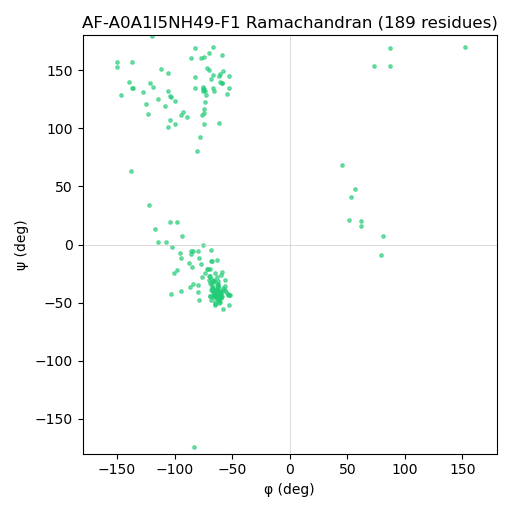195 -5.422 3.854 1.00 95.38 177 ASP A CA 1
ATOM 1377 C C . ASP A 1 177 ? -16.131 -4.596 4.598 1.00 95.38 177 ASP A C 1
ATOM 1379 O O . ASP A 1 177 ? -14.947 -4.653 4.252 1.00 95.38 177 ASP A O 1
ATOM 1383 N N . GLN A 1 178 ? -16.524 -3.797 5.594 1.00 97.31 178 GLN A N 1
ATOM 1384 C CA . GLN A 1 178 ? -15.601 -2.997 6.399 1.00 97.31 178 GLN A CA 1
ATOM 1385 C C . GLN A 1 178 ? -14.855 -3.886 7.400 1.00 97.31 178 GLN A C 1
ATOM 1387 O O . GLN A 1 178 ? -15.462 -4.644 8.151 1.00 97.31 178 GLN A O 1
ATOM 1392 N N . LEU A 1 179 ? -13.530 -3.745 7.473 1.00 97.75 179 LEU A N 1
ATOM 1393 C CA . LEU A 1 179 ? -12.697 -4.521 8.404 1.00 97.75 179 LEU A CA 1
ATOM 1394 C C . LEU A 1 179 ? -12.637 -3.911 9.809 1.00 97.75 179 LEU A C 1
ATOM 1396 O O . LEU A 1 179 ? -12.042 -4.490 10.716 1.00 97.75 179 LEU A O 1
ATOM 1400 N N . PHE A 1 180 ? -13.226 -2.732 10.003 1.00 97.44 180 PHE A N 1
ATOM 1401 C CA . PHE A 1 180 ? -13.356 -2.117 11.315 1.00 97.44 180 PHE A CA 1
ATOM 1402 C C . PHE A 1 180 ? -14.605 -1.246 11.420 1.00 97.44 180 PHE A C 1
ATOM 1404 O O . PHE A 1 180 ? -15.125 -0.729 10.430 1.00 97.44 180 PHE A O 1
ATOM 1411 N N . ASP A 1 181 ? -15.052 -1.042 12.656 1.00 95.25 181 ASP A N 1
ATOM 1412 C CA . ASP A 1 181 ? -16.269 -0.303 12.971 1.00 95.25 181 ASP A CA 1
ATOM 1413 C C . ASP A 1 181 ? -16.079 1.214 12.782 1.00 95.25 181 ASP A C 1
ATOM 1415 O O . ASP A 1 181 ? -15.475 1.908 13.608 1.00 95.25 181 ASP A O 1
ATOM 1419 N N . ARG A 1 182 ? -16.616 1.743 11.676 1.00 94.31 182 ARG A N 1
ATOM 1420 C CA . ARG A 1 182 ? -16.580 3.182 11.363 1.00 94.31 182 ARG A CA 1
ATOM 1421 C C . ARG A 1 182 ? -17.400 4.016 12.332 1.00 94.31 182 ARG A C 1
ATOM 1423 O O . ARG A 1 182 ? -17.011 5.152 12.594 1.00 94.31 182 ARG A O 1
ATOM 1430 N N . GLN A 1 183 ? -18.498 3.47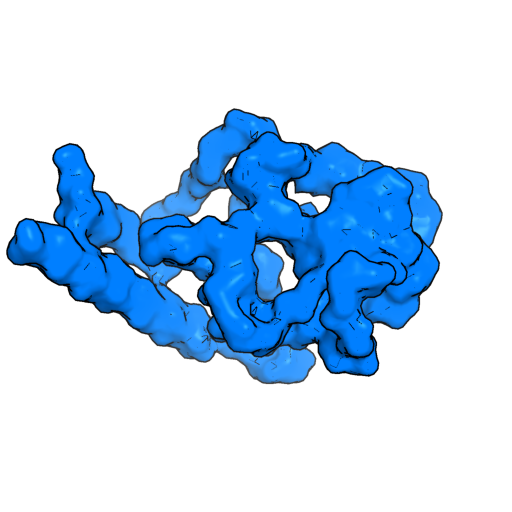6 12.865 1.00 92.88 183 GLN A N 1
ATOM 1431 C CA . GLN A 1 183 ? -19.339 4.195 13.819 1.00 92.88 183 GLN A CA 1
ATOM 1432 C C . GLN A 1 183 ? -18.599 4.364 15.144 1.00 92.88 183 GLN A C 1
ATOM 1434 O O . GLN A 1 183 ? -18.529 5.471 15.665 1.00 92.88 183 GLN A O 1
ATOM 1439 N N . ARG A 1 184 ? -17.947 3.305 15.630 1.00 93.94 184 ARG A N 1
ATOM 1440 C CA . ARG A 1 184 ? -17.092 3.354 16.823 1.00 93.94 184 ARG A CA 1
ATOM 1441 C C . ARG A 1 184 ? -15.962 4.373 16.676 1.00 93.94 184 ARG A C 1
ATOM 1443 O O . ARG A 1 184 ? -15.661 5.104 17.617 1.00 93.94 184 ARG A O 1
ATOM 1450 N N . VAL A 1 185 ? -15.365 4.466 15.488 1.00 94.00 185 VAL A N 1
ATOM 1451 C CA . VAL A 1 185 ? -14.353 5.488 15.178 1.00 94.00 185 VAL A CA 1
ATOM 1452 C C . VAL A 1 185 ? -14.946 6.896 15.165 1.00 94.00 185 VAL A C 1
ATOM 1454 O O . VAL A 1 185 ? -14.346 7.795 15.753 1.00 94.00 185 VAL A O 1
ATOM 1457 N N . ALA A 1 186 ? -16.108 7.097 14.537 1.00 92.56 186 ALA A N 1
ATOM 1458 C CA . ALA A 1 186 ? -16.804 8.384 14.519 1.00 92.56 186 ALA A CA 1
ATOM 1459 C C . ALA A 1 186 ? -17.164 8.852 15.941 1.00 92.56 186 ALA A C 1
ATOM 1461 O O . ALA A 1 186 ? -16.860 9.982 16.323 1.00 92.56 186 ALA A O 1
ATOM 1462 N N . ASP A 1 187 ? -17.708 7.953 16.762 1.00 91.31 187 ASP A N 1
ATOM 1463 C CA . ASP A 1 187 ? -18.050 8.212 18.162 1.00 91.31 187 ASP A CA 1
ATOM 1464 C C . ASP A 1 187 ? -16.805 8.568 18.996 1.00 91.31 187 ASP A C 1
ATOM 1466 O O . ASP A 1 187 ? -16.865 9.423 19.885 1.00 91.31 187 ASP A O 1
ATOM 1470 N N . ALA A 1 188 ? -15.657 7.947 18.694 1.00 89.06 188 ALA A N 1
ATOM 1471 C CA . ALA A 1 188 ? -14.391 8.203 19.376 1.00 89.06 188 ALA A CA 1
ATOM 1472 C C . ALA A 1 188 ? -13.818 9.598 19.083 1.00 89.06 188 ALA A C 1
ATOM 1474 O O . ALA A 1 188 ? -13.248 10.228 19.983 1.00 89.06 188 ALA A O 1
ATOM 1475 N N . VAL A 1 189 ? -13.928 10.074 17.838 1.00 86.50 189 VAL A N 1
ATOM 1476 C CA . VAL A 1 189 ? -13.407 11.393 17.431 1.00 86.50 189 VAL A CA 1
ATOM 1477 C C . VAL A 1 189 ? -14.381 12.535 17.724 1.00 86.50 189 VAL A C 1
ATOM 1479 O O . VAL A 1 189 ? -13.932 13.670 17.887 1.00 86.50 189 VAL A O 1
ATOM 1482 N N . GLY A 1 190 ? -15.667 12.221 17.906 1.00 77.00 190 GLY A N 1
ATOM 1483 C CA . GLY A 1 190 ? -16.739 13.188 18.132 1.00 77.00 190 GLY A CA 1
ATOM 1484 C C . GLY A 1 190 ? -17.115 13.960 16.863 1.00 77.00 190 GLY A C 1
ATOM 1485 O O . GLY A 1 190 ? -16.293 14.125 15.963 1.00 77.00 190 GLY A O 1
ATOM 1486 N N . GLU A 1 191 ? -18.365 14.428 16.804 1.00 53.59 191 GLU A N 1
ATOM 1487 C CA . GLU A 1 191 ? -18.824 15.410 15.803 1.00 53.59 191 GLU A CA 1
ATOM 1488 C C . GLU A 1 191 ? -18.166 16.789 15.987 1.00 53.59 191 GLU A C 1
ATOM 1490 O O . GLU A 1 191 ? -18.017 17.240 17.154 1.00 53.59 191 GLU A O 1
#

Nearest PDB structures (foldseek):
  4ljs-assembly1_A  TM=7.334E-01  e=2.570E-05  Veillonella parvula DSM 2008
  2why-assembly1_A  TM=7.158E-01  e=4.987E-04  Bacillus subtilis
  2phz-assembly1_A  TM=6.773E-01  e=5.937E-04  Bacillus subtilis
  6b2x-assembly2_B  TM=6.241E-01  e=2.788E-04  Yersinia pestis
  4jcc-assembly1_A  TM=6.504E-01  e=1.125E-03  Streptococcus pneumoniae str. Canada MDR_19A

pLDDT: mean 93.45, std 7.54, range [53.59, 98.81]

Foldseek 3Di:
DVLVVQLVVLLVVLVVLLLVLLLVLADDLVVFWAEWEFADDPQKTQTDFQCDDDLLNLQPNSNNHHHLCPVDPRDRPDMDGLVRVLVSQTLAYEHECLQVLPDQQVVVLVVLCVDPSSVVRNCSVVVRRAHAYHRNADSVRSQVNNLQNSQSGPCVRQNHRPGDGRPDHDDDDPPVSRSGDPVSSDVSVDD

Solvent-accessible surface area (backbone atoms only — not comparable to full-atom values): 10763 Å² total; per-residue (Å²): 109,72,68,62,52,53,25,50,53,46,54,46,52,51,46,51,55,32,49,52,50,49,60,74,51,54,72,58,77,94,73,46,48,32,36,36,38,26,42,77,56,96,77,35,36,37,61,51,81,41,77,58,91,60,66,63,23,65,41,51,43,78,68,67,52,43,42,48,58,70,93,52,91,79,44,96,84,43,68,32,47,44,66,59,44,48,75,59,44,30,52,26,34,30,32,52,33,19,72,67,60,75,38,52,42,68,61,49,46,51,58,39,50,72,34,80,50,32,41,68,21,50,10,55,71,67,74,30,61,39,61,16,55,54,41,83,59,53,78,72,54,37,52,56,38,32,49,51,43,43,14,68,73,36,31,92,66,52,39,74,57,90,61,78,58,70,82,56,73,84,65,88,67,58,81,90,61,47,73,58,67,64,65,63,51,46,66,42,72,51,136

InterPro domains:
  IPR002491 ABC transporter periplasmic binding domain [PS50983] (1-161)
  IPR051313 Bacterial iron-siderophore binding [PTHR30532] (2-157)

Mean predicted aligned error: 3.88 Å

Sequence (191 aa):
MFRAQSTFEELGAVRDDLLATIESGLPAEGERPTVASVIFMQGTFYPARTDTAGFSNAHIRPLGADDAFAGDDVTFETSYDYEQLLEVDPDVILHRYGIDSHYDVGEIRETIADDPAGAELSAVENDRVYAGAHPVQGPLMNLFQLEMTAKQLYPEQFGEWPGYTYGEPYPEIPAEDQLFDRQRVADAVGE

Secondary structure (DSSP, 8-state):
-HHHHHHHHHHHHHHHHHHHHHHHHPPPGGGSPEEEEEEEETTEEEEE-SSSSSSTTTTTGGG-PEETTTTS---TT--B-HHHHHHH--SEEEETTGGGTSS-HHHHHHHHHTSTTGGG-HHHHTT-EEEPPPSS--HHHHHHHHHHHHHHH-HHHH-------TTSPPPP--GGG-SS-HHHHHHHH--

Organism: NCBI:txid699431